Protein AF-A0A9W8GS52-F1 (afdb_monomer_lite)

Sequence (232 aa):
MYTNNHDTSVATLSSVMSRRAVNSFVQGARYDVTQIGQVGLDGHLLTPVQRLPRYRMLLMDLLSNTPVSHPDHESLYLALKDLNRTIYEVNEKKRVFEHQSRLRKIQEKVAGSADLPLLTPHRVFKLMANFRLQIFSELVADKHGKLSVRRIGVGTIYRFFLFSDMIMQCTIIMNKDLRLNRVYKLSTRVTPAEVTCDNDLRIVDSEGVLYLKGDLTDIRKWAHEINNRLEG

Foldseek 3Di:
DLVLCLVVVVVVCVVCCVDPVVVVVQVVVCPVDPPNPPDGPNRVSCCVVVVLVVVLVVLVVVLVVDDPPDPCNVVSVVVNVVSVVVVVVVVVVNVQSVQQVVQVVLLVQEDPCPVPPSPDSQKGWDDKDKWFWAWWWFFDQDPVRDTDTDTDHHGDIWIWIDILQWIWTWDQDPPRGTYTDDIFRLPPDLQQWDQDPVRWIWGDGPGTITTIDDDSVRSVVVSVCSNCSVVD

Structure (mmCIF, N/CA/C/O backbone):
data_AF-A0A9W8GS52-F1
#
_entry.id   AF-A0A9W8GS52-F1
#
loop_
_atom_site.group_PDB
_atom_site.id
_atom_site.type_symbol
_atom_site.label_atom_id
_atom_site.label_alt_id
_atom_site.label_comp_id
_atom_site.label_asym_id
_atom_site.label_entity_id
_atom_site.label_seq_id
_atom_site.pdbx_PDB_ins_code
_atom_site.Cartn_x
_atom_site.Cartn_y
_atom_site.Cartn_z
_atom_site.occupancy
_atom_site.B_iso_or_equiv
_atom_site.auth_seq_id
_atom_site.auth_comp_id
_atom_site.auth_asym_id
_atom_site.auth_atom_id
_atom_site.pdbx_PDB_model_num
ATOM 1 N N . MET A 1 1 ? -7.989 12.399 13.139 1.00 59.44 1 MET A N 1
ATOM 2 C CA . MET A 1 1 ? -8.147 11.323 14.144 1.00 59.44 1 MET A CA 1
ATOM 3 C C . MET A 1 1 ? -6.834 11.139 14.881 1.00 59.44 1 MET A C 1
ATOM 5 O O . MET A 1 1 ? -5.797 11.166 14.232 1.00 59.44 1 MET A O 1
ATOM 9 N N . TYR A 1 2 ? -6.882 10.939 16.198 1.00 73.38 2 TYR A N 1
ATOM 10 C CA . TYR A 1 2 ? -5.701 10.719 17.044 1.00 73.38 2 TYR A CA 1
ATOM 11 C C . TYR A 1 2 ? -4.838 9.530 16.571 1.00 73.38 2 TYR A C 1
ATOM 13 O O . TYR A 1 2 ? -3.616 9.623 16.526 1.00 73.38 2 TYR A O 1
ATOM 21 N N . THR A 1 3 ? -5.481 8.448 16.120 1.00 72.19 3 THR A N 1
ATOM 22 C CA . THR A 1 3 ? -4.838 7.210 15.644 1.00 72.19 3 THR A CA 1
ATOM 23 C C . THR A 1 3 ? -3.918 7.403 14.437 1.00 72.19 3 THR A C 1
ATOM 25 O O . THR A 1 3 ? -2.892 6.739 14.356 1.00 72.19 3 THR A O 1
ATOM 28 N N . ASN A 1 4 ? -4.230 8.336 13.530 1.00 73.94 4 ASN A N 1
ATOM 29 C CA . ASN A 1 4 ? -3.419 8.583 12.328 1.00 73.94 4 ASN A CA 1
ATOM 30 C C . ASN A 1 4 ? -2.072 9.246 12.652 1.00 73.94 4 ASN A C 1
ATOM 32 O O . ASN A 1 4 ? -1.118 9.094 11.899 1.00 73.94 4 ASN A O 1
ATOM 36 N N . ASN A 1 5 ? -2.002 9.993 13.757 1.00 77.44 5 ASN A N 1
ATOM 37 C CA . ASN A 1 5 ? -0.804 10.722 14.172 1.00 77.44 5 ASN A CA 1
ATOM 38 C C . ASN A 1 5 ? -0.064 10.034 15.327 1.00 77.44 5 ASN A C 1
ATOM 40 O O . ASN A 1 5 ? 0.969 10.532 15.772 1.00 77.44 5 ASN A O 1
ATOM 44 N N . HIS A 1 6 ? -0.590 8.916 15.840 1.00 78.56 6 HIS A N 1
ATOM 45 C CA . HIS A 1 6 ? 0.012 8.201 16.961 1.00 78.56 6 HIS A CA 1
ATOM 46 C C . HIS A 1 6 ? 1.419 7.706 16.604 1.00 78.56 6 HIS A C 1
ATOM 48 O O . HIS A 1 6 ? 2.360 8.005 17.331 1.00 78.56 6 HIS A O 1
ATOM 54 N N . ASP A 1 7 ? 1.589 7.081 15.436 1.00 75.75 7 ASP A N 1
ATOM 55 C CA . ASP A 1 7 ? 2.886 6.552 14.991 1.00 75.75 7 ASP A CA 1
ATOM 56 C C . ASP A 1 7 ? 3.934 7.673 14.830 1.00 75.75 7 ASP A C 1
ATOM 58 O O . ASP A 1 7 ? 5.085 7.535 15.249 1.00 75.75 7 ASP A O 1
ATOM 62 N N . THR A 1 8 ? 3.524 8.834 14.305 1.00 80.81 8 THR A N 1
ATOM 63 C CA . THR A 1 8 ? 4.372 10.036 14.229 1.00 80.81 8 THR A CA 1
ATOM 64 C C . THR A 1 8 ? 4.709 10.577 15.616 1.00 80.81 8 THR A C 1
ATOM 66 O O . THR A 1 8 ? 5.862 10.899 15.883 1.00 80.81 8 THR A O 1
ATOM 69 N N . SER A 1 9 ? 3.729 10.630 16.520 1.00 80.12 9 SER A N 1
ATOM 70 C CA . SER A 1 9 ? 3.912 11.125 17.888 1.00 80.12 9 SER A CA 1
ATOM 71 C C . SER A 1 9 ? 4.871 10.240 18.686 1.00 80.12 9 SER A C 1
ATOM 73 O O . SER A 1 9 ? 5.724 10.765 19.397 1.00 80.12 9 SER A O 1
ATOM 75 N N . VAL A 1 10 ? 4.788 8.915 18.526 1.00 81.31 10 VAL A N 1
ATOM 76 C CA . VAL A 1 10 ? 5.717 7.953 19.137 1.00 81.31 10 VAL A CA 1
ATOM 77 C C . VAL A 1 10 ? 7.127 8.138 18.576 1.00 81.31 10 VAL A C 1
ATOM 79 O O . VAL A 1 10 ? 8.072 8.263 19.351 1.00 81.31 10 VAL A O 1
ATOM 82 N N . ALA A 1 11 ? 7.283 8.246 17.253 1.00 81.88 11 ALA A N 1
ATOM 83 C CA . ALA A 1 11 ? 8.591 8.464 16.631 1.00 81.88 11 ALA A CA 1
ATOM 84 C C . ALA A 1 11 ? 9.240 9.791 17.072 1.00 81.88 11 ALA A C 1
ATOM 86 O O . ALA A 1 11 ? 10.430 9.833 17.401 1.00 81.88 11 ALA A O 1
ATOM 87 N N . THR A 1 12 ? 8.460 10.874 17.128 1.00 85.31 12 THR A N 1
ATOM 88 C CA . THR A 1 12 ? 8.921 12.169 17.641 1.00 85.31 12 THR A CA 1
ATOM 89 C C . THR A 1 12 ? 9.272 12.081 19.121 1.00 85.31 12 THR A C 1
ATOM 91 O O . THR A 1 12 ? 10.320 12.587 19.515 1.00 85.31 12 THR A O 1
ATOM 94 N N . LEU A 1 13 ? 8.459 11.405 19.937 1.00 84.00 13 LEU A N 1
ATOM 95 C CA . LEU A 1 13 ? 8.747 11.221 21.357 1.00 84.00 13 LEU A CA 1
ATOM 96 C C . LEU A 1 13 ? 10.066 10.465 21.555 1.00 84.00 13 LEU A C 1
ATOM 98 O O . LEU A 1 13 ? 10.917 10.941 22.299 1.00 84.00 13 LEU A O 1
ATOM 102 N N . SER A 1 14 ? 10.295 9.360 20.841 1.00 82.88 14 SER A N 1
ATOM 103 C CA . SER A 1 14 ? 11.568 8.626 20.897 1.00 82.88 14 SER A CA 1
ATOM 104 C C . SER A 1 14 ? 12.760 9.500 20.497 1.00 82.88 14 SER A C 1
ATOM 106 O O . SER A 1 14 ? 13.794 9.473 21.162 1.00 82.88 14 SER A O 1
ATOM 108 N N . SER A 1 15 ? 12.612 10.319 19.450 1.00 85.81 15 SER A N 1
ATOM 109 C CA . SER A 1 15 ? 13.657 11.255 19.019 1.00 85.81 15 SER A CA 1
ATOM 110 C C . SER A 1 15 ? 13.952 12.315 20.085 1.00 85.81 15 SER A C 1
ATOM 112 O O . SER A 1 15 ? 15.112 12.570 20.409 1.00 85.81 15 SER A O 1
ATOM 114 N N . VAL A 1 16 ? 12.919 12.908 20.680 1.00 86.69 16 VAL A N 1
ATOM 115 C CA . VAL A 1 16 ? 13.055 14.021 21.628 1.00 86.69 16 VAL A CA 1
ATOM 116 C C . VAL A 1 16 ? 13.486 13.546 23.021 1.00 86.69 16 VAL A C 1
ATOM 118 O O . VAL A 1 16 ? 14.225 14.263 23.694 1.00 86.69 16 VAL A O 1
ATOM 121 N N . MET A 1 17 ? 13.128 12.325 23.430 1.00 80.94 17 MET A N 1
ATOM 122 C CA . MET A 1 17 ? 13.574 11.709 24.691 1.00 80.94 17 MET A CA 1
ATOM 123 C C . MET A 1 17 ? 15.095 11.500 24.762 1.00 80.94 17 MET A C 1
ATOM 125 O O . MET A 1 17 ? 15.644 11.386 25.857 1.00 80.94 17 MET A O 1
ATOM 129 N N . SER A 1 18 ? 15.800 11.519 23.623 1.00 83.56 18 SER A N 1
ATOM 130 C CA . SER A 1 18 ? 17.272 11.527 23.588 1.00 83.56 18 SER A CA 1
ATOM 131 C C . SER A 1 18 ? 17.886 12.813 24.169 1.00 83.56 18 SER A C 1
ATOM 133 O O . SER A 1 18 ? 19.046 12.830 24.588 1.00 83.56 18 SER A O 1
ATOM 135 N N . ARG A 1 19 ? 17.113 13.905 24.239 1.00 88.31 19 ARG A N 1
ATOM 136 C CA . ARG A 1 19 ? 17.557 15.191 24.784 1.00 88.31 19 ARG A CA 1
ATOM 137 C C . ARG A 1 19 ? 17.422 15.173 26.304 1.00 88.31 19 ARG A C 1
ATOM 139 O O . ARG A 1 19 ? 16.310 15.138 26.829 1.00 88.31 19 ARG A O 1
ATOM 146 N N . ARG A 1 20 ? 18.551 15.299 27.016 1.00 83.69 20 ARG A N 1
ATOM 147 C CA . ARG A 1 20 ? 18.603 15.291 28.493 1.00 83.69 20 ARG A CA 1
ATOM 148 C C . ARG A 1 20 ? 17.599 16.245 29.149 1.00 83.69 20 ARG A C 1
ATOM 150 O O . ARG A 1 20 ? 16.881 15.817 30.038 1.00 83.69 20 ARG A O 1
ATOM 157 N N . ALA A 1 21 ? 17.489 17.484 28.666 1.00 86.75 21 ALA A N 1
ATOM 158 C CA . ALA A 1 21 ? 16.551 18.468 29.215 1.00 86.75 21 ALA A CA 1
ATOM 159 C C . ALA A 1 21 ? 15.083 18.010 29.142 1.00 86.75 21 ALA A C 1
ATOM 161 O O . ALA A 1 21 ? 14.330 18.197 30.093 1.00 86.75 21 ALA A O 1
ATOM 162 N N . VAL A 1 22 ? 14.683 17.375 28.034 1.00 83.69 22 VAL A N 1
ATOM 163 C CA . VAL A 1 22 ? 13.301 16.911 27.856 1.00 83.69 22 VAL A CA 1
ATOM 164 C C . VAL A 1 22 ? 13.042 15.654 28.674 1.00 83.69 22 VAL A C 1
ATOM 166 O O . VAL A 1 22 ? 11.998 15.550 29.306 1.00 83.69 22 VAL A O 1
ATOM 169 N N . ASN A 1 23 ? 14.004 14.731 28.727 1.00 83.50 23 ASN A N 1
ATOM 170 C CA . ASN A 1 23 ? 13.891 13.545 29.570 1.00 83.50 23 ASN A CA 1
ATOM 171 C C . ASN A 1 23 ? 13.749 13.936 31.053 1.00 83.50 23 ASN A C 1
ATOM 173 O O . ASN A 1 23 ? 12.811 13.501 31.712 1.00 83.50 23 ASN A O 1
ATOM 177 N N . SER A 1 24 ? 14.597 14.841 31.554 1.00 83.25 24 SER A N 1
ATOM 178 C CA . SER A 1 24 ? 14.498 15.355 32.927 1.00 83.25 24 SER A CA 1
ATOM 179 C C . SER A 1 24 ? 13.160 16.045 33.206 1.00 83.25 24 SER A C 1
ATOM 181 O O . SER A 1 24 ? 12.577 15.811 34.260 1.00 83.25 24 SER A O 1
ATOM 183 N N . PHE A 1 25 ? 12.638 16.833 32.261 1.00 84.81 25 PHE A N 1
ATOM 184 C CA . PHE A 1 25 ? 11.318 17.459 32.383 1.00 84.81 25 PHE A CA 1
ATOM 185 C C . PHE A 1 25 ? 10.184 16.427 32.456 1.00 84.81 25 PHE A C 1
ATOM 187 O O . PHE A 1 25 ? 9.337 16.505 33.340 1.00 84.81 25 PHE A O 1
ATOM 194 N N . VAL A 1 26 ? 10.181 15.434 31.561 1.00 80.62 26 VAL A N 1
ATOM 195 C CA . VAL A 1 26 ? 9.151 14.382 31.531 1.00 80.62 26 VAL A CA 1
ATOM 196 C C . VAL A 1 26 ? 9.199 13.532 32.798 1.00 80.62 26 VAL A C 1
ATOM 198 O O . VAL A 1 26 ? 8.148 13.161 33.308 1.00 80.62 26 VAL A O 1
ATOM 201 N N . GLN A 1 27 ? 10.391 13.236 33.321 1.00 77.56 27 GLN A N 1
ATOM 202 C CA . GLN A 1 27 ? 10.528 12.538 34.598 1.00 77.56 27 GLN A CA 1
ATOM 203 C C . GLN A 1 27 ? 10.031 13.403 35.760 1.00 77.56 27 GLN A C 1
ATOM 205 O O . GLN A 1 27 ? 9.257 12.906 36.565 1.00 77.56 27 GLN A O 1
ATOM 210 N N . GLY A 1 28 ? 10.382 14.693 35.815 1.00 75.50 28 GLY A N 1
ATOM 211 C CA . GLY A 1 28 ? 9.862 15.620 36.833 1.00 75.50 28 GLY A CA 1
ATOM 212 C C . GLY A 1 28 ? 8.332 15.703 36.827 1.00 75.50 28 GLY A C 1
ATOM 213 O O . GLY A 1 28 ? 7.694 15.524 37.860 1.00 75.50 28 GLY A O 1
ATOM 214 N N . ALA A 1 29 ? 7.732 15.815 35.640 1.00 73.75 29 ALA A N 1
ATOM 215 C CA . ALA A 1 29 ? 6.281 15.851 35.465 1.00 73.75 29 ALA A CA 1
ATOM 216 C C . ALA A 1 29 ? 5.560 14.552 35.884 1.00 73.75 29 ALA A C 1
ATOM 218 O O . ALA A 1 29 ? 4.364 14.590 36.166 1.00 73.75 29 ALA A O 1
ATOM 219 N N . ARG A 1 30 ? 6.254 13.402 35.942 1.00 68.62 30 ARG A N 1
ATOM 220 C CA . ARG A 1 30 ? 5.687 12.153 36.489 1.00 68.62 30 ARG A CA 1
ATOM 221 C C . ARG A 1 30 ? 5.529 12.201 38.009 1.00 68.62 30 ARG A C 1
ATOM 223 O O . ARG A 1 30 ? 4.650 11.527 38.530 1.00 68.62 30 ARG A O 1
ATOM 230 N N . TYR A 1 31 ? 6.373 12.963 38.707 1.00 64.06 31 TYR A N 1
ATOM 231 C CA . TYR A 1 31 ? 6.372 13.044 40.171 1.00 64.06 31 TYR A CA 1
ATOM 232 C C . TYR A 1 31 ? 5.506 14.192 40.711 1.00 64.06 31 TYR A C 1
ATOM 234 O O . TY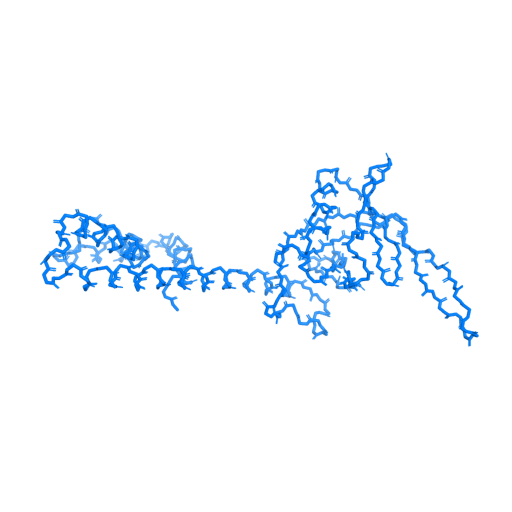R A 1 31 ? 4.993 14.077 41.822 1.00 64.06 31 TYR A O 1
ATOM 242 N N . ASP A 1 32 ? 5.292 15.255 39.927 1.00 65.62 32 ASP A N 1
ATOM 243 C CA . ASP A 1 32 ? 4.548 16.453 40.356 1.00 65.62 32 ASP A CA 1
ATOM 244 C C . ASP A 1 32 ? 3.020 16.267 40.456 1.00 65.62 32 ASP A C 1
ATOM 246 O O . ASP A 1 32 ? 2.334 17.097 41.052 1.00 65.62 32 ASP A O 1
ATOM 250 N N . VAL A 1 33 ? 2.449 15.187 39.910 1.00 57.75 33 VAL A N 1
ATOM 251 C CA . VAL A 1 33 ? 0.994 14.960 39.926 1.00 57.75 33 VAL A CA 1
ATOM 252 C C . VAL A 1 33 ? 0.676 13.642 40.625 1.00 57.75 33 VAL A C 1
ATOM 254 O O . VAL A 1 33 ? 0.895 12.561 40.083 1.00 57.75 33 VAL A O 1
ATOM 257 N N . THR A 1 34 ? 0.077 13.736 41.812 1.00 54.91 34 THR A N 1
ATOM 258 C CA . THR A 1 34 ? -0.304 12.653 42.748 1.00 54.91 34 THR A CA 1
ATOM 259 C C . THR A 1 34 ? -1.304 11.604 42.218 1.00 54.91 34 THR A C 1
ATOM 261 O O . THR A 1 34 ? -1.893 10.858 42.997 1.00 54.91 34 THR A O 1
ATOM 264 N N . GLN A 1 35 ? -1.519 11.508 40.905 1.00 55.62 35 GLN A N 1
ATOM 265 C CA . GLN A 1 35 ? -2.474 10.587 40.269 1.00 55.62 35 GLN A CA 1
ATOM 266 C C . GLN A 1 35 ? -1.989 10.026 38.915 1.00 55.62 35 GLN A C 1
ATOM 268 O O . GLN A 1 35 ? -2.690 9.215 38.307 1.00 55.62 35 GLN A O 1
ATOM 273 N N . ILE A 1 36 ? -0.811 10.421 38.412 1.00 56.69 36 ILE A N 1
ATOM 274 C CA . ILE A 1 36 ? -0.260 9.848 37.175 1.00 56.69 36 ILE A CA 1
ATOM 275 C C . ILE A 1 36 ? 0.471 8.565 37.578 1.00 56.69 36 ILE A C 1
ATOM 277 O O . ILE A 1 36 ? 1.606 8.596 38.039 1.00 56.69 36 ILE A O 1
ATOM 281 N N . GLY A 1 37 ? -0.242 7.437 37.515 1.00 56.09 37 GLY A N 1
ATOM 282 C CA . GLY A 1 37 ? 0.285 6.117 37.872 1.00 56.09 37 GLY A CA 1
ATOM 283 C C . GLY A 1 37 ? 1.565 5.746 37.109 1.00 56.09 37 GLY A C 1
ATOM 284 O O . GLY A 1 37 ? 2.007 6.462 36.221 1.00 56.09 37 GLY A O 1
ATOM 285 N N . GLN A 1 38 ? 2.142 4.582 37.425 1.00 59.69 38 GLN A N 1
ATOM 286 C CA . GLN A 1 38 ? 3.438 4.075 36.925 1.00 59.69 38 GLN A CA 1
ATOM 287 C C . GLN A 1 38 ? 3.602 3.946 35.390 1.00 59.69 38 GLN A C 1
ATOM 289 O O . GLN A 1 38 ? 4.591 3.395 34.907 1.00 59.69 38 GLN A O 1
ATOM 294 N N . VAL A 1 39 ? 2.639 4.422 34.607 1.00 63.75 39 VAL A N 1
ATOM 295 C CA . VAL A 1 39 ? 2.634 4.390 33.151 1.00 63.75 39 VAL A CA 1
ATOM 296 C C . VAL A 1 39 ? 3.402 5.601 32.622 1.00 63.75 39 VAL A C 1
ATOM 298 O O . VAL A 1 39 ? 3.153 6.743 32.995 1.00 63.75 39 VAL A O 1
ATOM 301 N N . GLY A 1 40 ? 4.371 5.360 31.742 1.00 71.62 40 GLY A N 1
ATOM 302 C CA . GLY A 1 40 ? 5.098 6.440 31.090 1.00 71.62 40 GLY A CA 1
ATOM 303 C C . GLY A 1 40 ? 4.234 7.248 30.117 1.00 71.62 40 GLY A C 1
ATOM 304 O O . GLY A 1 40 ? 3.152 6.825 29.711 1.00 71.62 40 GLY A O 1
ATOM 305 N N . LEU A 1 41 ? 4.721 8.426 29.713 1.00 75.31 41 LEU A N 1
ATOM 306 C CA . LEU A 1 41 ? 4.059 9.289 28.723 1.00 75.31 41 LEU A CA 1
ATOM 307 C C . LEU A 1 41 ? 3.711 8.531 27.426 1.00 75.31 41 LEU A C 1
ATOM 309 O O . LEU A 1 41 ? 2.651 8.739 26.849 1.00 75.31 41 LEU A O 1
ATOM 313 N N . ASP A 1 42 ? 4.567 7.605 27.010 1.00 73.44 42 ASP A N 1
ATOM 314 C CA . ASP A 1 42 ? 4.351 6.654 25.921 1.00 73.44 42 ASP A CA 1
ATOM 315 C C . ASP A 1 42 ? 3.109 5.766 26.129 1.00 73.44 42 ASP A C 1
ATOM 317 O O . ASP A 1 42 ? 2.271 5.656 25.232 1.00 73.44 42 ASP A O 1
ATOM 321 N N . GLY A 1 43 ? 2.924 5.202 27.324 1.00 69.81 43 GLY A N 1
ATOM 322 C CA . GLY A 1 43 ? 1.730 4.419 27.655 1.00 69.81 43 GLY A CA 1
ATOM 323 C C . GLY A 1 43 ? 0.455 5.269 27.749 1.00 69.81 43 GLY A C 1
ATOM 324 O O . GLY A 1 43 ? -0.623 4.836 27.326 1.00 69.81 43 GLY A O 1
ATOM 325 N N . HIS A 1 44 ? 0.564 6.523 28.195 1.00 74.62 44 HIS A N 1
ATOM 326 C CA . HIS A 1 44 ? -0.557 7.467 28.148 1.00 74.62 44 HIS A CA 1
ATOM 327 C C . HIS A 1 44 ? -0.972 7.806 26.712 1.00 74.62 44 HIS A C 1
ATOM 329 O O . HIS A 1 44 ? -2.167 7.859 26.417 1.00 74.62 44 HIS A O 1
ATOM 335 N N . LEU A 1 45 ? -0.011 7.953 25.796 1.00 77.75 45 LEU A N 1
ATOM 336 C CA . LEU A 1 45 ? -0.291 8.178 24.375 1.00 77.75 45 LEU A CA 1
ATOM 337 C C . LEU A 1 45 ? -0.887 6.944 23.678 1.00 77.75 45 LEU A C 1
ATOM 339 O O . LEU A 1 45 ? -1.561 7.075 22.658 1.00 77.75 45 LEU A O 1
ATOM 343 N N . LEU A 1 46 ? -0.673 5.743 24.217 1.00 72.38 46 LEU A N 1
ATOM 344 C CA . LEU A 1 46 ? -1.239 4.499 23.688 1.00 72.38 46 LEU A CA 1
ATOM 345 C C . LEU A 1 46 ? -2.694 4.264 24.137 1.00 72.38 46 LEU A C 1
ATOM 347 O O . LEU A 1 46 ? -3.468 3.592 23.449 1.00 72.38 46 LEU A O 1
ATOM 351 N N . THR A 1 47 ? -3.103 4.867 25.256 1.00 75.75 47 THR A N 1
ATOM 352 C CA . THR A 1 47 ? -4.422 4.646 25.871 1.00 75.75 47 THR A CA 1
ATOM 353 C C . THR A 1 47 ? -5.599 4.924 24.914 1.00 75.75 47 THR A C 1
ATOM 355 O O . THR A 1 47 ? -6.502 4.088 24.837 1.00 75.75 47 THR A O 1
ATOM 358 N N . PRO A 1 48 ? -5.626 6.017 24.117 1.00 75.75 48 PRO A N 1
ATOM 359 C CA . PRO A 1 48 ? -6.719 6.265 23.170 1.00 75.75 48 PRO A CA 1
ATOM 360 C C . PRO A 1 48 ? -6.798 5.248 22.023 1.00 75.75 48 PRO A C 1
ATOM 362 O O . PRO A 1 48 ? -7.883 5.018 21.495 1.00 75.75 48 PRO A O 1
ATOM 365 N N . VAL A 1 49 ? -5.676 4.618 21.655 1.00 75.12 49 VAL A N 1
ATOM 366 C CA . VAL A 1 49 ? -5.631 3.560 20.629 1.00 75.12 49 VAL A CA 1
ATOM 367 C C . VAL A 1 49 ? -6.228 2.259 21.177 1.00 75.12 49 VAL A C 1
ATOM 369 O O . VAL A 1 49 ? -6.997 1.586 20.495 1.00 75.12 49 VAL A O 1
ATOM 372 N N . GLN A 1 50 ? -5.937 1.933 22.439 1.00 75.31 50 GLN A N 1
ATOM 373 C CA . GLN A 1 50 ? -6.394 0.706 23.109 1.00 75.31 50 GLN A CA 1
ATOM 374 C C . GLN A 1 50 ? -7.844 0.766 23.614 1.00 75.31 50 GLN A C 1
ATOM 376 O O . GLN A 1 50 ? -8.442 -0.260 23.946 1.00 75.31 50 GLN A O 1
ATOM 381 N N . ARG A 1 51 ? -8.431 1.964 23.678 1.00 83.06 51 ARG A N 1
ATOM 382 C CA . ARG A 1 51 ? -9.736 2.200 24.305 1.00 83.06 51 ARG A CA 1
ATOM 383 C C . ARG A 1 51 ? -10.902 1.551 23.555 1.00 83.06 51 ARG A C 1
ATOM 385 O O . ARG A 1 51 ? -11.774 0.966 24.190 1.00 83.06 51 ARG A O 1
ATOM 392 N N . LEU A 1 52 ? -10.904 1.618 22.222 1.00 84.69 52 LEU A N 1
ATOM 393 C CA . LEU A 1 52 ? -11.981 1.049 21.403 1.00 84.69 52 LEU A CA 1
ATOM 394 C C . LEU A 1 52 ? -12.023 -0.494 21.469 1.00 84.69 52 LEU A C 1
ATOM 396 O O . LEU A 1 52 ? -13.096 -1.027 21.760 1.00 84.69 52 LEU A O 1
ATOM 400 N N . PRO A 1 53 ? -10.898 -1.228 21.303 1.00 85.19 53 PRO A N 1
ATOM 401 C CA . PRO A 1 53 ? -10.877 -2.677 21.526 1.00 85.19 53 PRO A CA 1
ATOM 402 C C . PRO A 1 53 ? -11.341 -3.083 22.928 1.00 85.19 53 PRO A C 1
ATOM 404 O O . PRO A 1 53 ? -12.095 -4.044 23.072 1.00 85.19 53 PRO A O 1
ATOM 407 N N . ARG A 1 54 ? -10.947 -2.325 23.961 1.00 88.12 54 ARG A N 1
ATOM 408 C CA . ARG A 1 54 ? -11.344 -2.601 25.347 1.00 88.12 54 ARG A CA 1
ATOM 409 C C . ARG A 1 54 ? -12.853 -2.480 25.555 1.00 88.12 54 ARG A C 1
ATOM 411 O O . ARG A 1 54 ? -13.442 -3.356 26.177 1.00 88.12 54 ARG A O 1
ATOM 418 N N . TYR A 1 55 ? -13.489 -1.435 25.024 1.00 91.25 55 TYR A N 1
ATOM 419 C CA . TYR A 1 55 ? -14.948 -1.298 25.102 1.00 91.25 55 TYR A CA 1
ATOM 420 C C . TYR A 1 55 ? -15.678 -2.414 24.368 1.00 91.25 55 TYR A C 1
ATOM 422 O O . TYR A 1 55 ? -16.708 -2.878 24.848 1.00 91.25 55 TYR A O 1
ATOM 430 N N . ARG A 1 56 ? -15.119 -2.900 23.257 1.00 90.75 56 ARG A N 1
ATOM 431 C CA . ARG A 1 56 ? -15.698 -4.027 22.527 1.00 90.75 56 ARG A CA 1
ATOM 432 C C . ARG A 1 56 ? -15.681 -5.289 23.379 1.00 90.75 56 ARG A C 1
ATOM 434 O O . ARG A 1 56 ? -16.708 -5.944 23.469 1.00 90.75 56 ARG A O 1
ATOM 441 N N . MET A 1 57 ? -14.554 -5.597 24.021 1.00 91.75 57 MET A N 1
ATOM 442 C CA . MET A 1 57 ? -14.457 -6.747 24.928 1.00 91.75 57 MET A CA 1
ATOM 443 C C . MET A 1 57 ? -15.450 -6.632 26.089 1.00 91.75 57 MET A C 1
ATOM 445 O O . MET A 1 57 ? -16.245 -7.538 26.292 1.00 91.75 57 MET A O 1
ATOM 449 N N . LEU A 1 58 ? -15.484 -5.483 26.773 1.00 93.06 58 LEU A N 1
ATOM 450 C CA . LEU A 1 58 ? -16.391 -5.267 27.907 1.00 93.06 58 LEU A CA 1
ATOM 451 C C . LEU A 1 58 ? -17.872 -5.381 27.516 1.00 93.06 58 LEU A C 1
ATOM 453 O O . LEU A 1 58 ? -18.649 -5.975 28.257 1.00 93.06 58 LEU A O 1
ATOM 457 N N . LEU A 1 59 ? -18.272 -4.837 26.360 1.00 92.88 59 LEU A N 1
ATOM 458 C CA . LEU A 1 59 ? -19.650 -4.950 25.872 1.00 92.88 59 LEU A CA 1
ATOM 459 C C . LEU A 1 59 ? -19.993 -6.372 25.415 1.00 92.88 59 LEU A C 1
ATOM 461 O O . LEU A 1 59 ? -21.117 -6.810 25.637 1.00 92.88 59 LEU A O 1
ATOM 465 N N . MET A 1 60 ? -19.048 -7.100 24.810 1.00 93.25 60 MET A N 1
ATOM 466 C CA . MET A 1 60 ? -19.238 -8.517 24.474 1.00 93.25 60 MET A CA 1
ATOM 467 C C . MET A 1 60 ? -19.446 -9.362 25.731 1.00 93.25 60 MET A C 1
ATOM 469 O O . MET A 1 60 ? -20.378 -10.167 25.772 1.00 93.25 60 MET A O 1
ATOM 473 N N . ASP A 1 61 ? -18.620 -9.154 26.756 1.00 94.62 61 ASP A N 1
ATOM 474 C CA . ASP A 1 61 ? -18.717 -9.880 28.022 1.00 94.62 61 ASP A CA 1
ATOM 475 C C . ASP A 1 61 ? -20.031 -9.551 28.742 1.00 94.62 61 ASP A C 1
ATOM 477 O O . ASP A 1 61 ? -20.731 -10.453 29.205 1.00 94.62 61 ASP A O 1
ATOM 481 N N . LEU A 1 62 ? -20.416 -8.271 28.784 1.00 94.00 62 LEU A N 1
ATOM 482 C CA . LEU A 1 62 ? -21.663 -7.831 29.408 1.00 94.00 62 LEU A CA 1
ATOM 483 C C . LEU A 1 62 ? -22.896 -8.391 28.687 1.00 94.00 62 LEU A C 1
ATOM 485 O O . LEU A 1 62 ? -23.793 -8.925 29.337 1.00 94.00 62 LEU A O 1
ATOM 489 N N . LEU A 1 63 ? -22.926 -8.327 27.352 1.00 93.25 63 LEU A N 1
ATOM 490 C CA . LEU A 1 63 ? -24.015 -8.885 26.547 1.00 93.25 63 LEU A CA 1
ATOM 491 C C . LEU A 1 63 ? -24.124 -10.406 26.723 1.00 93.25 63 LEU A C 1
ATOM 493 O O . LEU A 1 63 ? -25.227 -10.921 26.874 1.00 93.25 63 LEU A O 1
ATOM 497 N N . SER A 1 64 ? -22.992 -11.117 26.774 1.00 93.75 64 SER A N 1
ATOM 498 C CA . SER A 1 64 ? -22.962 -12.577 26.972 1.00 93.75 64 SER A CA 1
ATOM 499 C C . SER A 1 64 ? -23.521 -13.007 28.332 1.00 93.75 64 SER A C 1
ATOM 501 O O . SER A 1 64 ? -24.014 -14.123 28.466 1.00 93.75 64 SER A O 1
ATOM 503 N N . ASN A 1 65 ? -23.472 -12.121 29.331 1.00 94.88 65 ASN A N 1
ATOM 504 C CA . ASN A 1 65 ? -24.020 -12.349 30.669 1.00 94.88 65 ASN A CA 1
ATOM 505 C C . ASN A 1 65 ? -25.399 -11.694 30.885 1.00 94.88 65 ASN A C 1
ATOM 507 O O . ASN A 1 65 ? -25.924 -11.734 31.996 1.00 94.88 65 ASN A O 1
ATOM 511 N N . THR A 1 66 ? -25.999 -11.101 29.848 1.00 93.94 66 THR A N 1
ATOM 512 C CA . THR A 1 66 ? -27.309 -10.440 29.927 1.00 93.94 66 THR A CA 1
ATOM 513 C C . THR A 1 66 ? -28.352 -11.262 29.159 1.00 93.94 66 THR A C 1
ATOM 515 O O . THR A 1 66 ? -28.274 -11.329 27.931 1.00 93.94 66 THR A O 1
ATOM 518 N N . PRO A 1 67 ? -29.352 -11.875 29.823 1.00 93.94 67 PRO A N 1
ATOM 519 C CA . PRO A 1 67 ? -30.405 -12.640 29.151 1.00 93.94 67 PRO A CA 1
ATOM 520 C C . PRO A 1 67 ? -31.204 -11.794 28.154 1.00 93.94 67 PRO A C 1
ATOM 522 O O . PRO A 1 67 ? -31.402 -10.602 28.373 1.00 93.94 67 PRO A O 1
ATOM 525 N N . VAL A 1 68 ? -31.750 -12.422 27.108 1.00 92.88 68 VAL A N 1
ATOM 526 C CA . VAL A 1 68 ? -32.553 -11.745 26.063 1.00 92.88 68 VAL A CA 1
ATOM 527 C C . VAL A 1 68 ? -33.807 -11.061 26.629 1.00 92.88 68 VAL A C 1
ATOM 529 O O . VAL A 1 68 ? -34.291 -10.082 26.077 1.00 92.88 68 VAL A O 1
ATOM 532 N N . SER A 1 69 ? -34.325 -11.547 27.759 1.00 94.25 69 SER A N 1
ATOM 533 C CA . SER A 1 69 ? -35.479 -10.964 28.452 1.00 94.25 69 SER A CA 1
ATOM 534 C C . SER A 1 69 ? -35.159 -9.690 29.244 1.00 94.25 69 SER A C 1
ATOM 536 O O . SER A 1 69 ? -36.077 -9.057 29.763 1.00 94.25 69 SER A O 1
ATOM 538 N N . HIS A 1 70 ? -33.882 -9.337 29.411 1.00 95.69 70 HIS A N 1
ATOM 539 C CA . HIS A 1 70 ? -33.479 -8.154 30.163 1.00 95.69 70 HIS A CA 1
ATOM 540 C C . HIS A 1 70 ? -33.754 -6.878 29.345 1.00 95.69 70 HIS A C 1
ATOM 542 O O . HIS A 1 70 ? -33.420 -6.852 28.158 1.00 95.69 70 HIS A O 1
ATOM 548 N N . PRO A 1 71 ? -34.286 -5.795 29.947 1.00 94.81 71 PRO A N 1
ATOM 549 C CA . PRO A 1 71 ? -34.614 -4.560 29.223 1.00 94.81 71 PRO A CA 1
ATOM 550 C C . PRO A 1 71 ? -33.412 -3.935 28.493 1.00 94.81 71 PRO A C 1
ATOM 552 O O . PRO A 1 71 ? -33.581 -3.340 27.433 1.00 94.81 71 PRO A O 1
ATOM 555 N N . ASP A 1 72 ? -32.196 -4.123 29.015 1.00 93.44 72 ASP A N 1
ATOM 556 C CA . ASP A 1 72 ? -30.973 -3.575 28.410 1.00 93.44 72 ASP A CA 1
ATOM 557 C C . ASP A 1 72 ? -30.351 -4.456 27.313 1.00 93.44 72 ASP A C 1
ATOM 559 O O . ASP A 1 72 ? -29.394 -4.021 26.672 1.00 93.44 72 ASP A O 1
ATOM 563 N N . HIS A 1 73 ? -30.848 -5.677 27.075 1.00 94.38 73 HIS A N 1
ATOM 564 C CA . HIS A 1 73 ? -30.212 -6.608 26.130 1.00 94.38 73 HIS A CA 1
ATOM 565 C C . HIS A 1 73 ? -30.127 -6.025 24.710 1.00 94.38 73 HIS A C 1
ATOM 567 O O . HIS A 1 73 ? -29.055 -6.015 24.104 1.00 94.38 73 HIS A O 1
ATOM 573 N N . GLU A 1 74 ? -31.236 -5.478 24.204 1.00 95.06 74 GLU A N 1
ATOM 574 C CA . GLU A 1 74 ? -31.285 -4.859 22.873 1.00 95.06 74 GLU A CA 1
ATOM 575 C C . GLU A 1 74 ? -30.352 -3.641 22.788 1.00 95.06 74 GLU A C 1
ATOM 577 O O . GLU A 1 74 ? -29.568 -3.506 21.848 1.00 95.06 74 GLU A O 1
ATOM 582 N N . SER A 1 75 ? -30.360 -2.786 23.814 1.00 95.00 75 SER A N 1
ATOM 583 C CA . SER A 1 75 ? -29.481 -1.614 23.897 1.00 95.00 75 SER A CA 1
ATOM 584 C C . SER A 1 75 ? -27.998 -2.002 23.872 1.00 95.00 75 SER A C 1
ATOM 586 O O . SER A 1 75 ? -27.202 -1.368 23.175 1.00 95.00 75 SER A O 1
ATOM 588 N N . LEU A 1 76 ? -27.616 -3.065 24.588 1.00 94.00 76 LEU A N 1
ATOM 589 C CA . LEU A 1 76 ? -26.249 -3.594 24.600 1.00 94.00 76 LEU A CA 1
ATOM 590 C C . LEU A 1 76 ? -25.843 -4.174 23.242 1.00 94.00 76 LEU A C 1
ATOM 592 O O . LEU A 1 76 ? -24.722 -3.934 22.782 1.00 94.00 76 LEU A O 1
ATOM 596 N N . TYR A 1 77 ? -26.748 -4.896 22.581 1.00 94.44 77 TYR A N 1
ATOM 597 C CA . TYR A 1 77 ? -26.516 -5.433 21.242 1.00 94.44 77 TYR A CA 1
ATOM 598 C C . TYR A 1 77 ? -26.287 -4.316 20.213 1.00 94.44 77 TYR A C 1
ATOM 600 O O . TYR A 1 77 ? -25.302 -4.348 19.465 1.00 94.44 77 TYR A O 1
ATOM 608 N N . LEU A 1 78 ? -27.140 -3.288 20.215 1.00 95.44 78 LEU A N 1
ATOM 609 C CA . LEU A 1 78 ? -26.999 -2.124 19.337 1.00 95.44 78 LEU A CA 1
ATOM 610 C C . LEU A 1 78 ? -25.704 -1.351 19.619 1.00 95.44 78 LEU A C 1
ATOM 612 O O . LEU A 1 78 ? -24.966 -1.037 18.683 1.00 95.44 78 LEU A O 1
ATOM 616 N N . ALA A 1 79 ? -25.369 -1.124 20.893 1.00 94.00 79 ALA A N 1
ATOM 617 C CA . ALA A 1 79 ? -24.123 -0.465 21.281 1.00 94.00 79 ALA A CA 1
ATOM 618 C C . ALA A 1 79 ? -22.884 -1.236 20.793 1.00 94.00 79 ALA A C 1
ATOM 620 O O . ALA A 1 79 ? -21.944 -0.639 20.261 1.00 94.00 79 ALA A O 1
ATOM 621 N N . LEU A 1 80 ? -22.883 -2.568 20.918 1.00 93.31 80 LEU A N 1
ATOM 622 C CA . LEU A 1 80 ? -21.798 -3.412 20.415 1.00 93.31 80 LEU A CA 1
ATOM 623 C C . LEU A 1 80 ? -21.696 -3.350 18.883 1.00 93.31 80 LEU A C 1
ATOM 625 O O . LEU A 1 80 ? -20.590 -3.264 18.338 1.00 93.31 80 LEU A O 1
ATOM 629 N N . LYS A 1 81 ? -22.830 -3.365 18.175 1.00 94.44 81 LYS A N 1
ATOM 630 C CA . LYS A 1 81 ? -22.881 -3.224 16.713 1.00 94.44 81 LYS A CA 1
ATOM 631 C C . LYS A 1 81 ? -22.300 -1.883 16.254 1.00 94.44 81 LYS A C 1
ATOM 633 O O . LYS A 1 81 ? -21.446 -1.860 15.364 1.00 94.44 81 LYS A O 1
ATOM 638 N N . ASP A 1 82 ? -22.706 -0.783 16.880 1.00 94.44 82 ASP A N 1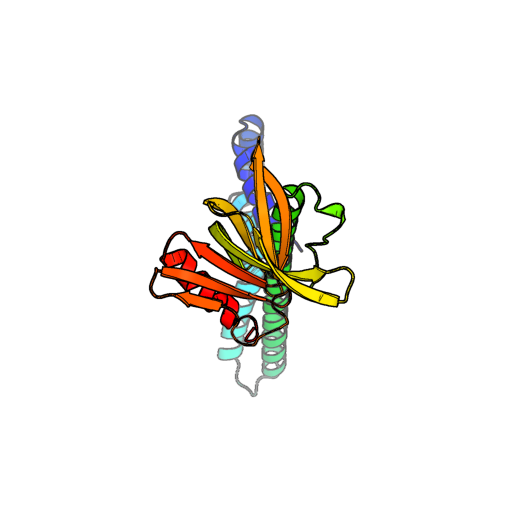
ATOM 639 C CA . ASP A 1 82 ? -22.210 0.559 16.562 1.00 94.44 82 ASP A CA 1
ATOM 640 C C . ASP A 1 82 ? -20.727 0.731 16.883 1.00 94.44 82 ASP A C 1
ATOM 642 O O . ASP A 1 82 ? -19.977 1.339 16.108 1.00 94.44 82 ASP A O 1
ATOM 646 N N . LEU A 1 83 ? -20.272 0.139 17.986 1.00 92.94 83 LEU A N 1
ATOM 647 C CA . LEU A 1 83 ? -18.862 0.137 18.336 1.00 92.94 83 LEU A CA 1
ATOM 648 C C . LEU A 1 83 ? -18.027 -0.643 17.313 1.00 92.94 83 LEU A C 1
ATOM 650 O O . LEU A 1 83 ? -16.978 -0.156 16.893 1.00 92.94 83 LEU A O 1
ATOM 654 N N . ASN A 1 84 ? -18.494 -1.811 16.862 1.00 91.06 84 ASN A N 1
ATOM 655 C CA . ASN A 1 84 ? -17.824 -2.581 15.810 1.00 91.06 84 ASN A CA 1
ATOM 656 C C . ASN A 1 84 ? -17.723 -1.785 14.500 1.00 91.06 84 ASN A C 1
ATOM 658 O O . ASN A 1 84 ? -16.652 -1.748 13.891 1.00 91.06 84 ASN A O 1
ATOM 662 N N . ARG A 1 85 ? -18.799 -1.094 14.101 1.00 92.62 85 ARG A N 1
ATOM 663 C CA . ARG A 1 85 ? -18.785 -0.185 12.943 1.00 92.62 85 ARG A CA 1
ATOM 664 C C . ARG A 1 85 ? -17.750 0.927 13.117 1.00 92.62 85 ARG A C 1
ATOM 666 O O . ARG A 1 85 ? -16.938 1.152 12.227 1.00 92.62 85 ARG A O 1
ATOM 673 N N . THR A 1 86 ? -17.727 1.572 14.280 1.00 90.38 86 THR A N 1
ATOM 674 C CA . THR A 1 86 ? -16.771 2.649 14.578 1.00 90.38 86 THR A CA 1
ATOM 675 C C . THR A 1 86 ? -15.324 2.153 14.523 1.00 90.38 86 THR A C 1
ATOM 677 O O . THR A 1 86 ? -14.466 2.812 13.937 1.00 90.38 86 THR A O 1
ATOM 680 N N . ILE A 1 87 ? -15.041 0.978 15.096 1.00 87.75 87 ILE A N 1
ATOM 681 C CA . ILE A 1 87 ? -13.714 0.343 15.042 1.00 87.75 87 ILE A CA 1
ATOM 682 C C . ILE A 1 87 ? -13.301 0.086 13.592 1.00 87.75 87 ILE A C 1
ATOM 684 O O . ILE A 1 87 ? -12.180 0.425 13.209 1.00 87.75 87 ILE A O 1
ATOM 688 N N . TYR A 1 88 ? -14.208 -0.469 12.786 1.00 89.12 88 TYR A N 1
ATOM 689 C CA . TYR A 1 88 ? -13.970 -0.706 11.366 1.00 89.12 88 TYR A CA 1
ATOM 690 C C . TYR A 1 88 ? -13.649 0.598 10.620 1.00 89.12 88 TYR A C 1
ATOM 692 O O . TYR A 1 88 ? -12.626 0.680 9.945 1.00 89.12 88 TYR A O 1
ATOM 700 N N . GLU A 1 89 ? -14.453 1.648 10.802 1.00 89.06 89 GLU A N 1
ATOM 701 C CA . GLU A 1 89 ? -14.229 2.948 10.159 1.00 89.06 89 GLU A CA 1
ATOM 702 C C . GLU A 1 89 ? -12.899 3.597 10.556 1.00 89.06 89 GLU A C 1
ATOM 704 O O . GLU A 1 89 ? -12.227 4.201 9.718 1.00 89.06 89 GLU A O 1
ATOM 709 N N . VAL A 1 90 ? -12.517 3.510 11.833 1.00 86.12 90 VAL A N 1
ATOM 710 C CA . VAL A 1 90 ? -11.231 4.032 12.320 1.00 86.12 90 VAL A CA 1
ATOM 711 C C . VAL A 1 90 ? -10.076 3.277 11.670 1.00 86.12 90 VAL A C 1
ATOM 713 O O . VAL A 1 90 ? -9.116 3.906 11.220 1.00 86.12 90 VAL A O 1
ATOM 716 N N . ASN A 1 91 ? -10.174 1.949 11.593 1.00 85.44 91 ASN A N 1
ATOM 717 C CA . ASN A 1 91 ? -9.151 1.123 10.964 1.00 85.44 91 ASN A CA 1
ATOM 718 C C . ASN A 1 91 ? -9.035 1.414 9.460 1.00 85.44 91 ASN A C 1
ATOM 720 O O . ASN A 1 91 ? -7.928 1.595 8.954 1.00 85.44 91 ASN A O 1
ATOM 724 N N . GLU A 1 92 ? -10.161 1.558 8.760 1.00 86.94 92 GLU A N 1
ATOM 725 C CA . GLU A 1 92 ? -10.162 1.881 7.332 1.00 86.94 92 GLU A CA 1
ATOM 726 C C . GLU A 1 92 ? -9.600 3.286 7.070 1.00 86.94 92 GLU A C 1
ATOM 728 O O . GLU A 1 92 ? -8.764 3.471 6.188 1.00 86.94 92 GLU A O 1
ATOM 733 N N . LYS A 1 93 ? -9.949 4.281 7.896 1.00 85.75 93 LYS A N 1
ATOM 734 C CA . LYS A 1 93 ? -9.353 5.628 7.815 1.00 85.75 93 LYS A CA 1
ATOM 735 C C . LYS A 1 93 ? -7.842 5.606 8.053 1.00 85.75 93 LYS A C 1
ATOM 737 O O . LYS A 1 93 ? -7.126 6.361 7.390 1.00 85.75 93 LYS A O 1
ATOM 742 N N . LYS A 1 94 ? -7.349 4.752 8.960 1.00 83.00 94 LYS A N 1
ATOM 743 C CA . LYS A 1 94 ? -5.905 4.558 9.166 1.00 83.00 94 LYS A CA 1
ATOM 744 C C . LYS A 1 94 ? -5.257 3.950 7.920 1.00 83.00 94 LYS A C 1
ATOM 746 O O . LYS A 1 94 ? -4.283 4.505 7.417 1.00 83.00 94 LYS A O 1
ATOM 751 N N . ARG A 1 95 ? -5.841 2.878 7.376 1.00 84.88 95 ARG A N 1
ATOM 752 C CA . ARG A 1 95 ? -5.377 2.209 6.151 1.00 84.88 95 ARG A CA 1
ATOM 753 C C . ARG A 1 95 ? -5.293 3.175 4.967 1.00 84.88 95 ARG A C 1
ATOM 755 O O . ARG A 1 95 ? -4.264 3.232 4.296 1.00 84.88 95 ARG A O 1
ATOM 762 N N . VAL A 1 96 ? -6.336 3.975 4.738 1.00 85.00 96 VAL A N 1
ATOM 763 C CA . VAL A 1 96 ? -6.364 4.995 3.675 1.00 85.00 96 VAL A CA 1
ATOM 764 C C . VAL A 1 96 ? -5.275 6.047 3.892 1.00 85.00 96 VAL A C 1
ATOM 766 O O . VAL A 1 96 ? -4.589 6.424 2.943 1.00 85.00 96 VAL A O 1
ATOM 769 N N . PHE A 1 97 ? -5.074 6.503 5.130 1.00 84.19 97 PHE A N 1
ATOM 770 C CA . PHE A 1 97 ? -4.035 7.481 5.453 1.00 84.19 97 PHE A CA 1
ATOM 771 C C . PHE A 1 97 ? -2.618 6.940 5.210 1.00 84.19 97 PHE A C 1
ATOM 773 O O . PHE A 1 97 ? -1.806 7.608 4.566 1.00 84.19 97 PHE A O 1
ATOM 780 N N . GLU A 1 98 ? -2.316 5.728 5.681 1.00 84.69 98 GLU A N 1
ATOM 781 C CA . GLU A 1 98 ? -1.023 5.068 5.456 1.00 84.69 98 GLU A CA 1
ATOM 782 C C . GLU A 1 98 ? -0.754 4.873 3.961 1.00 84.69 98 GLU A C 1
ATOM 784 O O . GLU A 1 98 ? 0.344 5.153 3.466 1.00 84.69 98 GLU A O 1
ATOM 789 N N . HIS A 1 99 ? -1.788 4.469 3.225 1.00 86.06 99 HIS A N 1
ATOM 790 C CA . HIS A 1 99 ? -1.739 4.300 1.783 1.00 86.06 99 HIS A CA 1
ATOM 791 C C . HIS A 1 99 ? -1.445 5.620 1.048 1.00 86.06 99 HIS A C 1
ATOM 793 O O . HIS A 1 99 ? -0.482 5.710 0.280 1.00 86.06 99 HIS A O 1
ATOM 799 N N . GLN A 1 100 ? -2.186 6.689 1.351 1.00 85.69 100 GLN A N 1
ATOM 800 C CA . GLN A 1 100 ? -1.934 8.025 0.792 1.00 85.69 100 GLN A CA 1
ATOM 801 C C . GLN A 1 100 ? -0.545 8.563 1.159 1.00 85.69 100 GLN A C 1
ATOM 803 O O . GLN A 1 100 ? 0.129 9.165 0.322 1.00 85.69 100 GLN A O 1
ATOM 808 N N . SER A 1 101 ? -0.090 8.330 2.393 1.00 85.88 101 SER A N 1
ATOM 809 C CA . SER A 1 101 ? 1.250 8.715 2.849 1.00 85.88 101 SER A CA 1
ATOM 810 C C . SE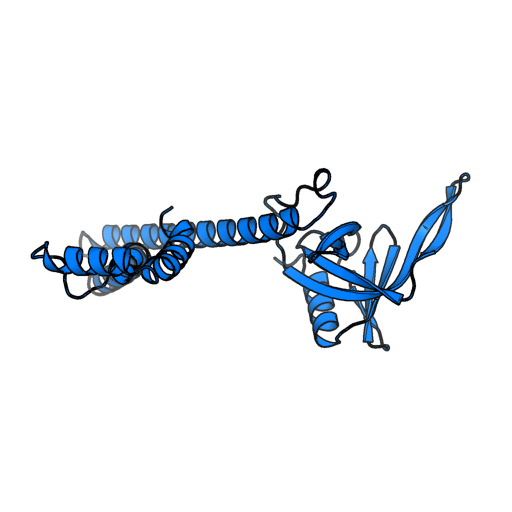R A 1 101 ? 2.339 8.018 2.031 1.00 85.88 101 SER A C 1
ATOM 812 O O . SER A 1 101 ? 3.312 8.649 1.611 1.00 85.88 101 SER A O 1
ATOM 814 N N . ARG A 1 102 ? 2.159 6.728 1.722 1.00 86.69 102 ARG A N 1
ATOM 815 C CA . ARG A 1 102 ? 3.080 5.975 0.862 1.00 86.69 102 ARG A CA 1
ATOM 816 C C . ARG A 1 102 ? 3.118 6.526 -0.562 1.00 86.69 102 ARG A C 1
ATOM 818 O O . ARG A 1 102 ? 4.209 6.708 -1.098 1.00 86.69 102 ARG A O 1
ATOM 825 N N . LEU A 1 103 ? 1.960 6.816 -1.156 1.00 88.81 103 LEU A N 1
ATOM 826 C CA . LEU A 1 103 ? 1.877 7.404 -2.498 1.00 88.81 103 LEU A CA 1
ATOM 827 C C . LEU A 1 103 ? 2.545 8.777 -2.568 1.00 88.81 103 LEU A C 1
ATOM 829 O O . LEU A 1 103 ? 3.312 9.034 -3.493 1.00 88.81 103 LEU A O 1
ATOM 833 N N . ARG A 1 104 ? 2.324 9.624 -1.557 1.00 87.19 104 ARG A N 1
ATOM 834 C CA . ARG A 1 104 ? 2.961 10.942 -1.452 1.00 87.19 104 ARG A CA 1
ATOM 835 C C . ARG A 1 104 ? 4.485 10.833 -1.432 1.00 87.19 104 ARG A C 1
ATOM 837 O O . ARG A 1 104 ? 5.146 11.497 -2.219 1.00 87.19 104 ARG A O 1
ATOM 844 N N . LYS A 1 105 ? 5.034 9.920 -0.622 1.00 87.25 105 LYS A N 1
ATOM 845 C CA . LYS A 1 105 ? 6.485 9.658 -0.563 1.00 87.25 105 LYS A CA 1
ATOM 846 C C . LYS A 1 105 ? 7.067 9.182 -1.895 1.00 87.25 105 LYS A C 1
ATOM 848 O O . LYS A 1 105 ? 8.242 9.417 -2.161 1.00 87.25 105 LYS A O 1
ATOM 853 N N . ILE A 1 106 ? 6.290 8.456 -2.702 1.00 88.12 106 ILE A N 1
ATOM 854 C CA . ILE A 1 106 ? 6.708 8.071 -4.056 1.00 88.12 106 ILE A CA 1
ATOM 855 C C . ILE A 1 106 ? 6.678 9.305 -4.961 1.00 88.12 106 ILE A C 1
ATOM 857 O O . ILE A 1 106 ? 7.668 9.567 -5.635 1.00 88.12 106 ILE A O 1
ATOM 861 N N . GLN A 1 107 ? 5.596 10.088 -4.934 1.00 86.12 107 GLN A N 1
ATOM 862 C CA . GLN A 1 107 ? 5.434 11.285 -5.764 1.00 86.12 107 GLN A CA 1
ATOM 863 C C . GLN A 1 107 ? 6.538 12.325 -5.523 1.00 86.12 107 GLN A C 1
ATOM 865 O O . GLN A 1 107 ? 7.111 12.828 -6.484 1.00 86.12 107 GLN A O 1
ATOM 870 N N . GLU A 1 108 ? 6.890 12.580 -4.261 1.00 85.81 108 GLU A N 1
ATOM 871 C CA . GLU A 1 108 ? 7.965 13.504 -3.863 1.00 85.81 108 GLU A CA 1
ATOM 872 C C . GLU A 1 108 ? 9.335 13.109 -4.429 1.00 85.81 108 GLU A C 1
ATOM 874 O O . GLU A 1 108 ? 10.159 13.973 -4.704 1.00 85.81 108 GLU A O 1
ATOM 879 N N . LYS A 1 109 ? 9.576 11.809 -4.632 1.00 86.44 109 LYS A N 1
ATOM 880 C CA . LYS A 1 109 ? 10.835 11.298 -5.193 1.00 86.44 109 LYS A CA 1
ATOM 881 C C . LYS A 1 109 ? 10.859 11.290 -6.714 1.00 86.44 109 LYS A C 1
ATOM 883 O O . LYS A 1 109 ? 11.918 11.060 -7.289 1.00 86.44 109 LYS A O 1
ATOM 888 N N . VAL A 1 110 ? 9.713 11.448 -7.375 1.00 86.25 110 VAL A N 1
ATOM 889 C CA . VAL A 1 110 ? 9.614 11.358 -8.834 1.00 86.25 110 VAL A CA 1
ATOM 890 C C . VAL A 1 110 ? 9.695 12.758 -9.441 1.00 86.25 110 VAL A C 1
ATOM 892 O O . VAL A 1 110 ? 8.738 13.530 -9.411 1.00 86.25 110 VAL A O 1
ATOM 895 N N . ALA A 1 111 ? 10.839 13.071 -10.043 1.00 79.19 111 ALA A N 1
ATOM 896 C CA . ALA A 1 111 ? 11.039 14.229 -10.899 1.00 79.19 111 ALA A CA 1
ATOM 897 C C . ALA A 1 111 ? 10.169 14.117 -12.165 1.00 79.19 111 ALA A C 1
ATOM 899 O O . ALA A 1 111 ? 10.153 13.081 -12.838 1.00 79.19 111 ALA A O 1
ATOM 900 N N . GLY A 1 112 ? 9.451 15.198 -12.488 1.00 67.81 112 GLY A N 1
ATOM 901 C CA . GLY A 1 112 ? 8.472 15.229 -13.582 1.00 67.81 112 GLY A CA 1
ATOM 902 C C . GLY A 1 112 ? 7.089 14.676 -13.213 1.00 67.81 112 GLY A C 1
ATOM 903 O O . GLY A 1 112 ? 6.268 14.464 -14.095 1.00 67.81 112 GLY A O 1
ATOM 904 N N . SER A 1 113 ? 6.805 14.448 -11.924 1.00 64.00 113 SER A N 1
ATOM 905 C CA . SER A 1 113 ? 5.497 13.959 -11.451 1.00 64.00 113 SER A CA 1
ATOM 906 C C . SER A 1 113 ? 4.368 14.998 -11.473 1.00 64.00 113 SER A C 1
ATOM 908 O O . SER A 1 113 ? 3.231 14.646 -11.164 1.00 64.00 113 SER A O 1
ATOM 910 N N . ALA A 1 114 ? 4.648 16.254 -11.842 1.00 62.09 114 ALA A N 1
ATOM 911 C CA . ALA A 1 114 ? 3.643 17.319 -11.925 1.00 62.09 114 ALA A CA 1
ATOM 912 C C . ALA A 1 114 ? 2.475 16.952 -12.861 1.00 62.09 114 ALA A C 1
ATOM 914 O O . ALA A 1 114 ? 1.331 17.287 -12.566 1.00 62.09 114 ALA A O 1
ATOM 915 N N . ASP A 1 115 ? 2.757 16.181 -13.914 1.00 63.75 115 ASP A N 1
ATOM 916 C CA . ASP A 1 115 ? 1.765 15.768 -14.911 1.00 63.75 115 ASP A CA 1
ATOM 917 C C . ASP A 1 115 ? 1.049 14.452 -14.556 1.00 63.75 115 ASP A C 1
ATOM 919 O O . ASP A 1 115 ? 0.148 14.021 -15.278 1.00 63.75 115 ASP A O 1
ATOM 923 N N . LEU A 1 116 ? 1.424 13.787 -13.452 1.00 68.62 116 LEU A N 1
ATOM 924 C CA . LEU A 1 116 ? 0.856 12.493 -13.074 1.00 68.62 116 LEU A CA 1
ATOM 925 C C . LEU A 1 116 ? 0.434 12.465 -11.596 1.00 68.62 116 LEU A C 1
ATOM 927 O O . LEU A 1 116 ? 1.235 12.111 -10.725 1.00 68.62 116 LEU A O 1
ATOM 931 N N . PRO A 1 117 ? -0.835 12.791 -11.278 1.00 69.56 117 PRO A N 1
ATOM 932 C CA . PRO A 1 117 ? -1.316 12.744 -9.905 1.00 69.56 117 PRO A CA 1
ATOM 933 C C . PRO A 1 117 ? -1.348 11.287 -9.427 1.00 69.56 117 PRO A C 1
ATOM 935 O O . PRO A 1 117 ? -2.215 10.502 -9.814 1.00 69.56 117 PRO A O 1
ATOM 938 N N . LEU A 1 118 ? -0.387 10.899 -8.582 1.00 76.69 118 LEU A N 1
ATOM 939 C CA . LEU A 1 118 ? -0.376 9.575 -7.942 1.00 76.69 118 LEU A CA 1
ATOM 940 C C . LEU A 1 118 ? -1.438 9.451 -6.861 1.00 76.69 118 LEU A C 1
ATOM 942 O O . LEU A 1 118 ? -1.877 8.347 -6.560 1.00 76.69 118 LEU A O 1
ATOM 946 N N . LEU A 1 119 ? -1.869 10.580 -6.311 1.00 76.31 119 LEU A N 1
ATOM 947 C CA . LEU A 1 119 ? -2.929 10.674 -5.323 1.00 76.31 119 LEU A CA 1
ATOM 948 C C . LEU A 1 119 ? -4.299 10.640 -6.012 1.00 76.31 119 LEU A C 1
ATOM 950 O O . LEU A 1 119 ? -4.970 11.661 -6.132 1.00 76.31 119 LEU A O 1
ATOM 954 N N . THR A 1 120 ? -4.718 9.459 -6.462 1.00 78.31 120 THR A N 1
ATOM 955 C CA . THR A 1 120 ? -6.103 9.201 -6.877 1.00 78.31 120 THR A CA 1
ATOM 956 C C . THR A 1 120 ? -6.771 8.224 -5.902 1.00 78.31 120 THR A C 1
ATOM 958 O O . THR A 1 120 ? -6.090 7.347 -5.365 1.00 78.31 120 THR A O 1
ATOM 961 N N . PRO A 1 121 ? -8.091 8.339 -5.645 1.00 72.06 121 PRO A N 1
ATOM 962 C CA . PRO A 1 121 ? -8.770 7.519 -4.634 1.00 72.06 121 PRO A CA 1
ATOM 963 C C . PRO A 1 121 ? -8.649 6.003 -4.850 1.00 72.06 121 PRO A C 1
ATOM 965 O O . PRO A 1 121 ? -8.554 5.256 -3.883 1.00 72.06 121 PRO A O 1
ATOM 968 N N . HIS A 1 122 ? -8.622 5.550 -6.106 1.00 79.50 122 HIS A N 1
ATOM 969 C CA . HIS A 1 122 ? -8.639 4.124 -6.467 1.00 79.50 122 HIS A CA 1
ATOM 970 C C . HIS A 1 122 ? -7.252 3.514 -6.695 1.00 79.50 122 HIS A C 1
ATOM 972 O O . HIS A 1 122 ? -7.122 2.308 -6.913 1.00 79.50 122 HIS A O 1
ATOM 978 N N . ARG A 1 123 ? -6.198 4.331 -6.672 1.00 86.12 123 ARG A N 1
ATOM 979 C CA . ARG A 1 123 ? -4.849 3.869 -6.980 1.00 86.12 123 ARG A CA 1
ATOM 980 C C . ARG A 1 123 ? -4.205 3.294 -5.746 1.00 86.12 123 ARG A C 1
ATOM 982 O O . ARG A 1 123 ? -3.951 4.031 -4.803 1.00 86.12 123 ARG A O 1
ATOM 989 N N . VAL A 1 124 ? -3.876 2.008 -5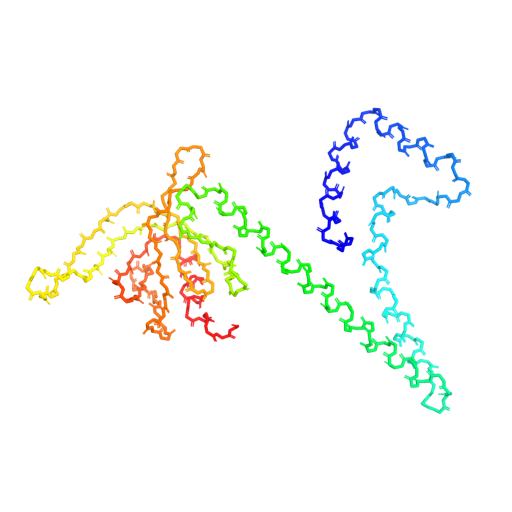.774 1.00 87.25 124 VAL A N 1
ATOM 990 C CA . VAL A 1 124 ? -3.217 1.301 -4.674 1.00 87.25 124 VAL A CA 1
ATOM 991 C C . VAL A 1 124 ? -1.821 0.877 -5.091 1.00 87.25 124 VAL A C 1
ATOM 993 O O . VAL A 1 124 ? -1.671 0.214 -6.106 1.00 87.25 124 VAL A O 1
ATOM 996 N N . PHE A 1 125 ? -0.791 1.235 -4.322 1.00 90.69 125 PHE A N 1
ATOM 997 C CA . PHE A 1 125 ? 0.564 0.751 -4.576 1.00 90.69 125 PHE A CA 1
ATOM 998 C C . PHE A 1 125 ? 0.660 -0.716 -4.144 1.00 90.69 125 PHE A C 1
ATOM 1000 O O . PHE A 1 125 ? 0.349 -1.034 -2.995 1.00 90.69 125 PHE A O 1
ATOM 1007 N N . LYS A 1 126 ? 1.120 -1.592 -5.041 1.00 91.56 126 LYS A N 1
ATOM 1008 C CA . LYS A 1 126 ? 1.254 -3.030 -4.790 1.00 91.56 126 LYS A CA 1
ATOM 1009 C C . LYS A 1 126 ? 2.711 -3.438 -4.601 1.00 91.56 126 LYS A C 1
ATOM 1011 O O . LYS A 1 126 ? 3.092 -3.864 -3.513 1.00 91.56 126 LYS A O 1
ATOM 1016 N N . LEU A 1 127 ? 3.541 -3.271 -5.633 1.00 94.12 127 LEU A N 1
ATOM 1017 C CA . LEU A 1 127 ? 4.909 -3.801 -5.669 1.00 94.12 127 LEU A CA 1
ATOM 1018 C C . LEU A 1 127 ? 5.908 -2.791 -6.243 1.00 94.12 127 LEU A C 1
ATOM 1020 O O . LEU A 1 127 ? 5.563 -1.924 -7.042 1.00 94.12 127 LEU A O 1
ATOM 1024 N N . MET A 1 128 ? 7.174 -2.918 -5.843 1.00 93.88 128 MET A N 1
ATOM 1025 C CA . MET A 1 128 ? 8.304 -2.174 -6.408 1.00 93.88 128 MET A CA 1
ATOM 1026 C C . MET A 1 128 ? 9.449 -3.150 -6.643 1.00 93.88 128 MET A C 1
ATOM 1028 O O . MET A 1 128 ? 9.806 -3.888 -5.729 1.00 93.88 128 MET A O 1
ATOM 1032 N N . ALA A 1 129 ? 10.038 -3.118 -7.833 1.00 94.06 129 ALA A N 1
ATOM 1033 C CA . ALA A 1 129 ? 11.190 -3.943 -8.176 1.00 94.06 129 ALA A CA 1
ATOM 1034 C C . ALA A 1 129 ? 12.085 -3.231 -9.197 1.00 94.06 129 ALA A C 1
ATOM 1036 O O . ALA A 1 129 ? 11.668 -2.280 -9.867 1.00 94.06 129 ALA A O 1
ATOM 1037 N N . ASN A 1 130 ? 13.334 -3.683 -9.300 1.00 92.94 130 ASN A N 1
ATOM 1038 C CA . ASN A 1 130 ? 14.240 -3.241 -10.353 1.00 92.94 130 ASN A CA 1
ATOM 1039 C C . ASN A 1 130 ? 14.297 -4.335 -11.412 1.00 92.94 130 ASN A C 1
ATOM 1041 O O . ASN A 1 130 ? 14.724 -5.448 -11.114 1.00 92.94 130 ASN A O 1
ATOM 1045 N N . PHE A 1 131 ? 13.912 -4.008 -12.640 1.00 92.75 131 PHE A N 1
ATOM 1046 C CA . PHE A 1 131 ? 13.983 -4.945 -13.751 1.00 92.75 131 PHE A CA 1
ATOM 1047 C C . PHE A 1 131 ? 14.852 -4.390 -14.865 1.00 92.75 131 PHE A C 1
ATOM 1049 O O . PHE A 1 131 ? 14.830 -3.196 -15.175 1.00 92.75 131 PHE A O 1
ATOM 1056 N N . ARG A 1 132 ? 15.610 -5.285 -15.487 1.00 90.44 132 ARG A N 1
ATOM 1057 C CA . ARG A 1 132 ? 16.290 -5.024 -16.746 1.00 90.44 132 ARG A CA 1
ATOM 1058 C C . ARG A 1 132 ? 15.277 -5.162 -17.872 1.00 90.44 132 ARG A C 1
ATOM 1060 O O . ARG A 1 132 ? 1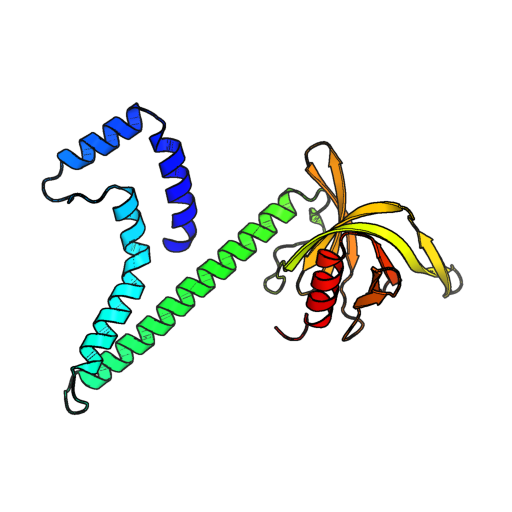4.704 -6.234 -18.052 1.00 90.44 132 ARG A O 1
ATOM 1067 N N . LEU A 1 133 ? 15.082 -4.094 -18.634 1.00 86.12 133 LEU A N 1
ATOM 1068 C CA . LEU A 1 133 ? 14.271 -4.148 -19.844 1.00 86.12 133 LEU A CA 1
ATOM 1069 C C . LEU A 1 133 ? 15.080 -4.860 -20.935 1.00 86.12 133 LEU A C 1
ATOM 1071 O O . LEU A 1 133 ? 16.165 -4.407 -21.301 1.00 86.12 133 LEU A O 1
ATOM 1075 N N . GLN A 1 134 ? 14.597 -6.014 -21.390 1.00 76.81 134 GLN A N 1
ATOM 1076 C CA . GLN A 1 134 ? 15.239 -6.805 -22.445 1.00 76.81 134 GLN A CA 1
ATOM 1077 C C . GLN A 1 134 ? 14.727 -6.380 -23.813 1.00 76.81 134 GLN A C 1
ATOM 1079 O O . GLN A 1 134 ? 15.502 -6.059 -24.705 1.00 76.81 134 GLN A O 1
ATOM 1084 N N . ILE A 1 135 ? 13.409 -6.365 -23.977 1.00 69.31 135 ILE A N 1
ATOM 1085 C CA . ILE A 1 135 ? 12.764 -6.019 -25.236 1.00 69.31 135 ILE A CA 1
ATOM 1086 C C . ILE A 1 135 ? 11.537 -5.189 -24.902 1.00 69.31 135 ILE A C 1
ATOM 1088 O O . ILE A 1 135 ? 10.676 -5.615 -24.132 1.00 69.31 135 ILE A O 1
ATOM 1092 N N . PHE A 1 136 ? 11.445 -4.025 -25.528 1.00 66.69 136 PHE A N 1
ATOM 1093 C CA . PHE A 1 136 ? 10.202 -3.286 -25.636 1.00 66.69 136 PHE A CA 1
ATOM 1094 C C . PHE A 1 136 ? 9.830 -3.181 -27.107 1.00 66.69 136 PHE A C 1
ATOM 1096 O O . PHE A 1 136 ? 10.619 -2.660 -27.894 1.00 66.69 136 PHE A O 1
ATOM 1103 N N . SER A 1 137 ? 8.674 -3.731 -27.472 1.00 67.25 137 SER A N 1
ATOM 1104 C CA . SER A 1 137 ? 8.112 -3.650 -28.822 1.00 67.25 137 SER A CA 1
ATOM 1105 C C . SER A 1 137 ? 6.938 -2.682 -28.804 1.00 67.25 137 SER A C 1
ATOM 1107 O O . SER A 1 137 ? 5.876 -3.043 -28.305 1.00 67.25 137 SER A O 1
ATOM 1109 N N . GLU A 1 138 ? 7.150 -1.474 -29.323 1.00 70.06 138 GLU A N 1
ATOM 1110 C CA . GLU A 1 138 ? 6.130 -0.422 -29.426 1.00 70.06 138 GLU A CA 1
ATOM 1111 C C . GLU A 1 138 ? 5.464 -0.450 -30.799 1.00 70.06 138 GLU A C 1
ATOM 1113 O O . GLU A 1 138 ? 6.160 -0.588 -31.811 1.00 70.06 138 GLU A O 1
ATOM 1118 N N . LEU A 1 139 ? 4.142 -0.281 -30.843 1.00 63.34 139 LEU A N 1
ATOM 1119 C CA . LEU A 1 139 ? 3.422 -0.048 -32.094 1.00 63.34 139 LEU A CA 1
ATOM 1120 C C . LEU A 1 139 ? 3.575 1.422 -32.497 1.00 63.34 139 LEU A C 1
ATOM 1122 O O . LEU A 1 139 ? 2.987 2.311 -31.888 1.00 63.34 139 LEU A O 1
ATOM 1126 N N . VAL A 1 140 ? 4.357 1.679 -33.542 1.00 66.81 140 VAL A N 1
ATOM 1127 C CA . VAL A 1 140 ? 4.564 3.018 -34.103 1.00 66.81 140 VAL A CA 1
ATOM 1128 C C . VAL A 1 140 ? 3.847 3.108 -35.443 1.00 66.81 140 VAL A C 1
ATOM 1130 O O . VAL A 1 140 ? 4.182 2.378 -36.377 1.00 66.81 140 VAL A O 1
ATOM 1133 N N . ALA A 1 141 ? 2.871 4.007 -35.551 1.00 66.06 141 ALA A N 1
ATOM 1134 C CA . ALA A 1 141 ? 2.260 4.344 -36.830 1.00 66.06 141 ALA A CA 1
ATOM 1135 C C . ALA A 1 141 ? 3.197 5.269 -37.619 1.00 66.06 141 ALA A C 1
ATOM 1137 O O . ALA A 1 141 ? 3.594 6.327 -37.131 1.00 66.06 141 ALA A O 1
ATOM 1138 N N . ASP A 1 142 ? 3.558 4.870 -38.835 1.00 69.50 142 ASP A N 1
ATOM 1139 C CA . ASP A 1 142 ? 4.227 5.764 -39.776 1.00 69.50 142 ASP A CA 1
ATOM 1140 C C . ASP A 1 142 ? 3.253 6.861 -40.250 1.00 69.50 142 ASP A C 1
ATOM 1142 O O . ASP A 1 142 ? 2.036 6.750 -40.090 1.00 69.50 142 ASP A O 1
ATOM 1146 N N . LYS A 1 143 ? 3.772 7.899 -40.906 1.00 72.38 143 LYS A N 1
ATOM 1147 C CA . LYS A 1 143 ? 3.016 9.036 -41.485 1.00 72.38 143 LYS A CA 1
ATOM 1148 C C . LYS A 1 143 ? 1.900 8.615 -42.459 1.00 72.38 143 LYS A C 1
ATOM 1150 O O . LYS A 1 143 ? 1.025 9.414 -42.770 1.00 72.38 143 LYS A O 1
ATOM 1155 N N . HIS A 1 144 ? 1.906 7.358 -42.903 1.00 72.44 144 HIS A N 1
ATOM 1156 C CA . HIS A 1 144 ? 0.886 6.738 -43.754 1.00 72.44 144 HIS A CA 1
ATOM 1157 C C . HIS A 1 144 ? -0.053 5.769 -43.005 1.00 72.44 144 HIS A C 1
ATOM 1159 O O . HIS A 1 144 ? -0.737 4.969 -43.636 1.00 72.44 144 HIS A O 1
ATOM 1165 N N . GLY A 1 145 ? -0.064 5.779 -41.666 1.00 66.75 145 GLY A N 1
ATOM 1166 C CA . GLY A 1 145 ? -0.906 4.903 -40.838 1.00 66.75 145 GLY A CA 1
ATOM 1167 C C . GLY A 1 145 ? -0.439 3.444 -40.768 1.00 66.75 145 GLY A C 1
ATOM 1168 O O . GLY A 1 145 ? -1.115 2.604 -40.176 1.00 66.75 145 GLY A O 1
ATOM 1169 N N . LYS A 1 146 ? 0.721 3.114 -41.350 1.00 66.44 146 LYS A N 1
ATOM 1170 C CA . LYS A 1 146 ? 1.281 1.759 -41.314 1.00 66.44 146 LYS A CA 1
ATOM 1171 C C . LYS A 1 146 ? 1.918 1.496 -39.952 1.00 66.44 146 LYS A C 1
ATOM 1173 O O . LYS A 1 146 ? 2.863 2.179 -39.567 1.00 66.44 146 LYS A O 1
ATOM 1178 N N . LEU A 1 147 ? 1.410 0.495 -39.238 1.00 61.66 147 LEU A N 1
ATOM 1179 C CA . LEU A 1 147 ? 1.958 0.068 -37.953 1.00 61.66 147 LEU A CA 1
ATOM 1180 C C . LEU A 1 147 ? 3.305 -0.636 -38.164 1.00 61.66 147 LEU A C 1
ATOM 1182 O O . LEU A 1 147 ? 3.420 -1.576 -38.951 1.00 61.66 147 LEU A O 1
ATOM 1186 N N . SER A 1 148 ? 4.323 -0.182 -37.447 1.00 60.22 148 SER A N 1
ATOM 1187 C CA . SER A 1 148 ? 5.663 -0.761 -37.405 1.00 60.22 148 SER A CA 1
ATOM 1188 C C . SER A 1 148 ? 6.060 -1.025 -35.957 1.00 60.22 148 SER A C 1
ATOM 1190 O O . SER A 1 148 ? 5.653 -0.300 -35.052 1.00 60.22 148 SER A O 1
ATOM 1192 N N . VAL A 1 149 ? 6.829 -2.087 -35.719 1.00 61.97 149 VAL A N 1
ATOM 1193 C CA . VAL A 1 149 ? 7.285 -2.438 -34.371 1.00 61.97 149 VAL A CA 1
ATOM 1194 C C . VAL A 1 149 ? 8.667 -1.846 -34.138 1.00 61.97 149 VAL A C 1
ATOM 1196 O O . VAL A 1 149 ? 9.630 -2.247 -34.796 1.00 61.97 149 VAL A O 1
ATOM 1199 N N . ARG A 1 150 ? 8.795 -0.926 -33.177 1.00 62.84 150 ARG A N 1
ATOM 1200 C CA . ARG A 1 150 ? 10.096 -0.374 -32.774 1.00 62.84 150 ARG A CA 1
ATOM 1201 C C . ARG A 1 150 ? 10.624 -1.111 -31.545 1.00 62.84 150 ARG A C 1
ATOM 1203 O O . ARG A 1 150 ? 9.948 -1.158 -30.522 1.00 62.84 150 ARG A O 1
ATOM 1210 N N . ARG A 1 151 ? 11.847 -1.653 -31.636 1.00 59.91 151 ARG A N 1
ATOM 1211 C CA . ARG A 1 151 ? 12.569 -2.257 -30.503 1.00 59.91 151 ARG A CA 1
ATOM 1212 C C . ARG A 1 151 ? 13.413 -1.195 -29.796 1.00 59.91 151 ARG A C 1
ATOM 1214 O O . ARG A 1 151 ? 14.305 -0.625 -30.421 1.00 59.91 151 ARG A O 1
ATOM 1221 N N . ILE A 1 152 ? 13.132 -0.907 -28.525 1.00 62.31 152 ILE A N 1
ATOM 1222 C CA . ILE A 1 152 ? 13.830 0.140 -27.754 1.00 62.31 152 ILE A CA 1
ATOM 1223 C C . ILE A 1 152 ? 14.453 -0.448 -26.481 1.00 62.31 152 ILE A C 1
ATOM 1225 O O . ILE A 1 152 ? 13.796 -1.191 -25.760 1.00 62.31 152 ILE A O 1
ATOM 1229 N N . GLY A 1 153 ? 15.702 -0.054 -26.200 1.00 56.03 153 GLY A N 1
ATOM 1230 C CA . GLY A 1 153 ? 16.321 -0.107 -24.870 1.00 56.03 153 GLY A CA 1
ATOM 1231 C C . GLY A 1 153 ? 16.565 -1.505 -24.307 1.00 56.03 153 GLY A C 1
ATOM 1232 O O . GLY A 1 153 ? 15.926 -1.896 -23.337 1.00 56.03 153 GLY A O 1
ATOM 1233 N N . VAL A 1 154 ? 17.527 -2.224 -24.888 1.00 66.25 154 VAL A N 1
ATOM 1234 C CA . VAL A 1 154 ? 18.003 -3.525 -24.398 1.00 66.25 154 VAL A CA 1
ATOM 1235 C C . VAL A 1 154 ? 19.068 -3.294 -23.321 1.00 66.25 154 VAL A C 1
ATOM 1237 O O . VAL A 1 154 ? 20.103 -2.688 -23.589 1.00 66.25 154 VAL A O 1
ATOM 1240 N N . GLY A 1 155 ? 18.838 -3.773 -22.099 1.00 71.12 155 GLY A N 1
ATOM 1241 C CA . GLY A 1 155 ? 19.878 -3.908 -21.071 1.00 71.12 155 GLY A CA 1
ATOM 1242 C C . GLY A 1 155 ? 19.898 -2.856 -19.958 1.00 71.12 155 GLY A C 1
ATOM 1243 O O . GLY A 1 155 ? 20.616 -3.043 -18.974 1.00 71.12 155 GLY A O 1
ATOM 1244 N N . THR A 1 156 ? 19.096 -1.792 -20.041 1.00 83.56 156 THR A N 1
ATOM 1245 C CA . THR A 1 156 ? 18.995 -0.794 -18.963 1.00 83.56 156 THR A CA 1
ATOM 1246 C C . THR A 1 156 ? 18.121 -1.309 -17.819 1.00 83.56 156 THR A C 1
ATOM 1248 O O . THR A 1 156 ? 17.067 -1.911 -18.037 1.00 83.56 156 THR A O 1
ATOM 1251 N N . ILE A 1 157 ? 18.560 -1.067 -16.582 1.00 88.56 157 ILE A N 1
ATOM 1252 C CA . ILE A 1 157 ? 17.785 -1.372 -15.378 1.00 88.56 157 ILE A CA 1
ATOM 1253 C C . ILE A 1 157 ? 16.900 -0.172 -15.053 1.00 88.56 157 ILE A C 1
ATOM 1255 O O . ILE A 1 157 ? 17.391 0.943 -14.872 1.00 88.56 157 ILE A O 1
ATOM 1259 N N . TYR A 1 158 ? 15.603 -0.420 -14.941 1.00 91.06 158 TYR A N 1
ATOM 1260 C CA . TYR A 1 158 ? 14.617 0.559 -14.507 1.00 91.06 158 TYR A CA 1
ATOM 1261 C C . TYR A 1 158 ? 14.014 0.135 -13.176 1.00 91.06 158 TYR A C 1
ATOM 1263 O O . TYR A 1 158 ? 13.959 -1.053 -12.843 1.00 91.06 158 TYR A O 1
ATOM 1271 N N . ARG A 1 159 ? 13.524 1.118 -12.424 1.00 92.88 159 ARG A N 1
ATOM 1272 C CA . ARG A 1 159 ? 12.672 0.874 -11.268 1.00 92.88 159 ARG A CA 1
ATOM 1273 C C . ARG A 1 159 ? 11.221 0.913 -11.708 1.00 92.88 159 ARG A C 1
ATOM 1275 O O . ARG A 1 159 ? 10.768 1.924 -12.240 1.00 92.88 159 ARG A O 1
ATOM 1282 N N . PHE A 1 160 ? 10.507 -0.172 -11.455 1.00 93.31 160 PHE A N 1
ATOM 1283 C CA . PHE A 1 160 ? 9.088 -0.277 -11.740 1.00 93.31 160 PHE A CA 1
ATOM 1284 C C . PHE A 1 160 ? 8.279 -0.196 -10.446 1.00 93.31 160 PHE A C 1
ATOM 1286 O O . PHE A 1 160 ? 8.670 -0.760 -9.420 1.00 93.31 160 PHE A O 1
ATOM 1293 N N . PHE A 1 161 ? 7.142 0.491 -10.514 1.00 93.19 161 PHE A N 1
ATOM 1294 C CA . PHE A 1 161 ? 6.132 0.548 -9.462 1.00 93.19 161 PHE A CA 1
ATOM 1295 C C . PHE A 1 161 ? 4.823 0.002 -10.027 1.00 93.19 161 PHE A C 1
ATOM 1297 O O . PHE A 1 161 ? 4.302 0.538 -11.006 1.00 93.19 161 PHE A O 1
ATOM 1304 N N . LEU A 1 162 ? 4.310 -1.064 -9.423 1.00 93.50 162 LEU A N 1
ATOM 1305 C CA . LEU A 1 162 ? 3.011 -1.634 -9.746 1.00 93.50 162 LEU A CA 1
ATOM 1306 C C . LEU A 1 162 ? 1.952 -0.978 -8.867 1.00 93.50 162 LEU A C 1
ATOM 1308 O O . LEU A 1 162 ? 2.043 -1.020 -7.636 1.00 93.50 162 LEU A O 1
ATOM 1312 N N . PHE A 1 163 ? 0.944 -0.411 -9.511 1.00 91.12 163 PHE A N 1
ATOM 1313 C CA . PHE A 1 163 ? -0.281 0.065 -8.892 1.00 91.12 163 PHE A CA 1
ATOM 1314 C C . PHE A 1 163 ? -1.460 -0.823 -9.310 1.00 91.12 163 PHE A C 1
ATOM 1316 O O . PHE A 1 163 ? -1.342 -1.609 -10.248 1.00 91.12 163 PHE A O 1
ATOM 1323 N N . SER A 1 164 ? -2.598 -0.690 -8.627 1.00 88.00 164 SER A N 1
ATOM 1324 C CA . SER A 1 164 ? -3.840 -1.401 -8.970 1.00 88.00 164 SER A CA 1
ATOM 1325 C C . SER A 1 164 ? -4.294 -1.148 -10.410 1.00 88.00 164 SER A C 1
ATOM 1327 O O . SER A 1 164 ? -4.838 -2.043 -11.045 1.00 88.00 164 SER A O 1
ATOM 1329 N N . ASP A 1 165 ? -4.045 0.053 -10.931 1.00 86.00 165 ASP A N 1
ATOM 1330 C CA . ASP A 1 165 ? -4.550 0.527 -12.219 1.00 86.00 165 ASP A CA 1
ATOM 1331 C C . ASP A 1 165 ? -3.462 0.763 -13.274 1.00 86.00 165 ASP A C 1
ATOM 1333 O O . ASP A 1 165 ? -3.781 1.085 -14.413 1.00 86.00 165 ASP A O 1
ATOM 1337 N N . MET A 1 166 ? -2.178 0.672 -12.918 1.00 88.38 166 MET A N 1
ATOM 1338 C CA . MET A 1 166 ? -1.090 0.979 -13.847 1.00 88.38 166 MET A CA 1
ATOM 1339 C C . MET A 1 166 ? 0.271 0.459 -13.379 1.00 88.38 166 MET A C 1
ATOM 1341 O O . MET A 1 166 ? 0.497 0.208 -12.197 1.00 88.38 166 MET A O 1
ATOM 1345 N N . ILE A 1 167 ? 1.230 0.398 -14.298 1.00 91.06 167 ILE A N 1
ATOM 1346 C CA . ILE A 1 167 ? 2.655 0.230 -14.008 1.00 91.06 167 ILE A CA 1
ATOM 1347 C C . ILE A 1 167 ? 3.376 1.518 -14.365 1.00 91.06 167 ILE A C 1
ATOM 1349 O O . ILE A 1 167 ? 3.256 2.020 -15.477 1.00 91.06 167 ILE A O 1
ATOM 1353 N N . MET A 1 168 ? 4.187 2.020 -13.446 1.00 90.75 168 MET A N 1
ATOM 1354 C CA . MET A 1 168 ? 5.068 3.155 -13.684 1.00 90.75 168 MET A CA 1
ATOM 1355 C C . MET A 1 168 ? 6.508 2.680 -13.839 1.00 90.75 168 MET A C 1
ATOM 1357 O O . MET A 1 168 ? 7.010 1.932 -13.000 1.00 90.75 168 MET A O 1
ATOM 1361 N N . GLN A 1 169 ? 7.182 3.156 -14.880 1.00 90.12 169 GLN A N 1
ATOM 1362 C CA . GLN A 1 169 ? 8.599 2.923 -15.130 1.00 90.12 169 GLN A CA 1
ATOM 1363 C C . GLN A 1 169 ? 9.396 4.198 -14.864 1.00 90.12 169 GLN A C 1
ATOM 1365 O O . GLN A 1 169 ? 9.111 5.242 -15.456 1.00 90.12 169 GLN A O 1
ATOM 1370 N N . CYS A 1 170 ? 10.443 4.085 -14.050 1.00 90.38 170 CYS A N 1
ATOM 1371 C CA . CYS A 1 170 ? 11.329 5.191 -13.709 1.00 90.38 170 CYS A CA 1
ATOM 1372 C C . CYS A 1 170 ? 12.809 4.834 -13.887 1.00 90.38 170 CYS A C 1
ATOM 1374 O O . CYS A 1 170 ? 13.224 3.703 -13.609 1.00 90.38 170 CYS A O 1
ATOM 1376 N N . THR A 1 171 ? 13.638 5.805 -14.271 1.00 89.38 171 THR A N 1
ATOM 1377 C CA . THR A 1 171 ? 15.097 5.716 -14.103 1.00 89.38 171 THR A CA 1
ATOM 1378 C C . THR A 1 171 ? 15.512 6.286 -12.756 1.00 89.38 171 THR A C 1
ATOM 1380 O O . THR A 1 171 ? 14.950 7.265 -12.275 1.00 89.38 171 THR A O 1
ATOM 1383 N N . ILE A 1 172 ? 16.512 5.668 -12.132 1.00 86.50 172 ILE A N 1
ATOM 1384 C CA . ILE A 1 172 ? 17.101 6.182 -10.894 1.00 86.50 172 ILE A CA 1
ATOM 1385 C C . ILE A 1 172 ? 18.118 7.257 -11.285 1.00 86.50 172 ILE A C 1
ATOM 1387 O O . ILE A 1 172 ? 19.046 6.975 -12.043 1.00 86.50 172 ILE A O 1
ATOM 1391 N N . ILE A 1 173 ? 17.925 8.479 -10.796 1.00 85.69 173 ILE A N 1
ATOM 1392 C CA . ILE A 1 173 ? 18.850 9.603 -10.971 1.00 85.69 173 ILE A CA 1
ATOM 1393 C C . ILE A 1 173 ? 19.810 9.643 -9.765 1.00 85.69 173 ILE A C 1
ATOM 1395 O O . ILE A 1 173 ? 19.590 8.992 -8.737 1.00 85.69 173 ILE A O 1
ATOM 1399 N N . MET A 1 174 ? 20.901 10.403 -9.884 1.00 75.44 174 MET A N 1
ATOM 1400 C CA . MET A 1 174 ? 21.759 10.762 -8.749 1.00 75.44 174 MET A CA 1
ATOM 1401 C C . MET A 1 174 ? 20.914 11.323 -7.586 1.00 75.44 174 MET A C 1
ATOM 1403 O O . MET A 1 174 ? 19.877 11.935 -7.813 1.00 75.44 174 MET A O 1
ATOM 1407 N N . ASN A 1 175 ? 21.345 11.081 -6.342 1.00 72.50 175 ASN A N 1
ATOM 1408 C CA . ASN A 1 175 ? 20.635 11.417 -5.091 1.00 72.50 175 ASN A CA 1
ATOM 1409 C C . ASN A 1 175 ? 19.371 10.599 -4.753 1.00 72.50 175 ASN A C 1
ATOM 1411 O O . ASN A 1 175 ? 18.632 10.973 -3.850 1.00 72.50 175 ASN A O 1
ATOM 1415 N N . LYS A 1 176 ? 19.172 9.421 -5.366 1.00 65.81 176 LYS A N 1
ATOM 1416 C CA . LYS A 1 176 ? 18.021 8.518 -5.110 1.00 65.81 176 LYS A CA 1
ATOM 1417 C C . LYS A 1 176 ? 16.662 9.074 -5.564 1.00 65.81 176 LYS A C 1
ATOM 1419 O O . LYS A 1 176 ? 15.637 8.469 -5.235 1.00 65.81 176 LYS A O 1
ATOM 1424 N N . ASP A 1 177 ? 16.665 10.145 -6.348 1.00 82.94 177 ASP A N 1
ATOM 1425 C CA . ASP A 1 177 ? 15.484 10.633 -7.049 1.00 82.94 177 ASP A CA 1
ATOM 1426 C C . ASP A 1 177 ? 15.176 9.750 -8.264 1.00 82.94 177 ASP A C 1
ATOM 1428 O O . ASP A 1 177 ? 16.011 8.988 -8.764 1.00 82.94 177 ASP A O 1
ATOM 1432 N N . LEU A 1 178 ? 13.934 9.804 -8.722 1.00 89.00 178 LEU A N 1
ATOM 1433 C CA . LEU A 1 178 ? 13.395 8.980 -9.794 1.00 89.00 178 LEU A CA 1
ATOM 1434 C C . LEU A 1 178 ? 12.972 9.894 -10.938 1.00 89.00 178 LEU A C 1
ATOM 1436 O O . LEU A 1 178 ? 12.267 10.866 -10.710 1.00 89.00 178 LEU A O 1
ATOM 1440 N N . ARG A 1 179 ? 13.344 9.587 -12.177 1.00 87.81 179 ARG A N 1
ATOM 1441 C CA . ARG A 1 179 ? 12.744 10.228 -13.352 1.00 87.81 179 ARG A CA 1
ATOM 1442 C C . ARG A 1 179 ? 11.600 9.363 -13.833 1.00 87.81 179 ARG A C 1
ATOM 1444 O O . ARG A 1 179 ? 11.815 8.172 -14.034 1.00 87.81 179 ARG A O 1
ATOM 1451 N N . LEU A 1 180 ? 10.425 9.940 -14.063 1.00 88.00 180 LEU A N 1
ATOM 1452 C CA . LEU A 1 180 ? 9.361 9.220 -14.757 1.00 88.00 180 LEU A CA 1
ATOM 1453 C C . LEU A 1 180 ? 9.745 9.006 -16.231 1.00 88.00 180 LEU A C 1
ATOM 1455 O O . LEU A 1 180 ? 10.101 9.959 -16.924 1.00 88.00 180 LEU A O 1
ATOM 1459 N N . ASN A 1 181 ? 9.659 7.762 -16.710 1.00 85.25 181 ASN A N 1
ATOM 1460 C CA . ASN A 1 181 ? 9.907 7.419 -18.112 1.00 85.25 181 ASN A CA 1
ATOM 1461 C C . ASN A 1 181 ? 8.609 7.135 -18.862 1.00 85.25 181 ASN A C 1
ATOM 1463 O O . ASN A 1 181 ? 8.391 7.715 -19.921 1.00 85.25 181 ASN A O 1
ATOM 1467 N N . ARG A 1 182 ? 7.786 6.211 -18.349 1.00 84.31 182 ARG A N 1
ATOM 1468 C CA . ARG A 1 182 ? 6.543 5.749 -18.990 1.00 84.31 182 ARG A CA 1
ATOM 1469 C C . ARG A 1 182 ? 5.545 5.221 -17.960 1.00 84.31 182 ARG A C 1
ATOM 1471 O O . ARG A 1 182 ? 5.941 4.821 -16.862 1.00 84.31 182 ARG A O 1
ATOM 1478 N N . VAL A 1 183 ? 4.269 5.185 -18.343 1.00 87.25 183 VAL A N 1
ATOM 1479 C CA . VAL A 1 183 ? 3.170 4.598 -17.565 1.00 87.25 183 VAL A CA 1
ATOM 1480 C C . VAL A 1 183 ? 2.343 3.676 -18.455 1.00 87.25 183 VAL A C 1
ATOM 1482 O O . VAL A 1 183 ? 1.877 4.104 -19.500 1.00 87.25 183 VAL A O 1
ATOM 1485 N N . TYR A 1 184 ? 2.126 2.440 -18.012 1.00 86.38 184 TYR A N 1
ATOM 1486 C CA . TYR A 1 184 ? 1.337 1.419 -18.704 1.00 86.38 184 TYR A CA 1
ATOM 1487 C C . TYR A 1 184 ? 0.021 1.209 -17.954 1.00 86.38 184 TYR A C 1
ATOM 1489 O O . TYR A 1 184 ? 0.050 0.869 -16.773 1.00 86.38 184 TYR A O 1
ATOM 1497 N N . LYS A 1 185 ? -1.130 1.414 -18.600 1.00 82.75 185 LYS A N 1
ATOM 1498 C CA . LYS A 1 185 ? -2.449 1.407 -17.928 1.00 82.75 185 LYS A CA 1
ATOM 1499 C C . LYS A 1 185 ? -3.040 0.012 -17.705 1.00 82.75 185 LYS A C 1
ATOM 1501 O O . LYS A 1 185 ? -4.036 -0.111 -17.006 1.00 82.75 185 LYS A O 1
ATOM 1506 N N . LEU A 1 186 ? -2.472 -1.040 -18.299 1.00 77.44 186 LEU A N 1
ATOM 1507 C CA . LEU A 1 186 ? -2.919 -2.429 -18.126 1.00 77.44 186 LEU A CA 1
ATOM 1508 C C . LEU A 1 186 ? -4.420 -2.660 -18.403 1.00 77.44 186 LEU A C 1
ATOM 1510 O O . LEU A 1 186 ? -4.999 -3.637 -17.925 1.00 77.44 186 LEU A O 1
ATOM 1514 N N . SER A 1 187 ? -5.077 -1.788 -19.169 1.00 71.31 187 SER A N 1
ATOM 1515 C CA . SER A 1 187 ? -6.533 -1.807 -19.373 1.00 71.31 187 SER A CA 1
ATOM 1516 C C . SER A 1 187 ? -6.978 -2.722 -20.517 1.00 71.31 187 SER A C 1
ATOM 1518 O O . SER A 1 187 ? -8.165 -2.825 -20.801 1.00 71.31 187 SER A O 1
ATOM 1520 N N . THR A 1 188 ? -6.036 -3.366 -21.207 1.00 66.12 188 THR A N 1
ATOM 1521 C CA . THR A 1 188 ? -6.288 -4.019 -22.499 1.00 66.12 188 THR A CA 1
ATOM 1522 C C . THR A 1 188 ? -6.536 -5.520 -22.447 1.00 66.12 188 THR A C 1
ATOM 1524 O O . THR A 1 188 ? -7.105 -6.059 -23.393 1.00 66.12 188 THR A O 1
ATOM 1527 N N . ARG A 1 189 ? -6.109 -6.227 -21.395 1.00 68.31 189 ARG A N 1
ATOM 1528 C CA . ARG A 1 189 ? -6.215 -7.699 -21.310 1.00 68.31 189 ARG A CA 1
ATOM 1529 C C . ARG A 1 189 ? -6.546 -8.158 -19.907 1.00 68.31 189 ARG A C 1
ATOM 1531 O O . ARG A 1 189 ? -6.038 -7.571 -18.973 1.00 68.31 189 ARG A O 1
ATOM 1538 N N . VAL A 1 190 ? -7.287 -9.251 -19.741 1.00 68.19 190 VAL A N 1
ATOM 1539 C CA . VAL A 1 190 ? -7.586 -9.820 -18.411 1.00 68.19 190 VAL A CA 1
ATOM 1540 C C . VAL A 1 190 ? -6.300 -10.299 -17.719 1.00 68.19 190 VAL A C 1
ATOM 1542 O O . VAL A 1 190 ? -5.977 -9.819 -16.635 1.00 68.19 190 VAL A O 1
ATOM 1545 N N . THR A 1 191 ? -5.489 -11.114 -18.404 1.00 77.31 191 THR A N 1
ATOM 1546 C CA . THR A 1 191 ? -4.185 -11.612 -17.925 1.00 77.31 191 THR A CA 1
ATOM 1547 C C . THR A 1 191 ? -3.036 -11.109 -18.815 1.00 77.31 191 THR A C 1
ATOM 1549 O O . THR A 1 191 ? -2.656 -11.771 -19.787 1.00 77.31 191 THR A O 1
ATOM 1552 N N . PRO A 1 192 ? -2.512 -9.897 -18.574 1.00 83.25 192 PRO A N 1
ATOM 1553 C CA . PRO A 1 192 ? -1.478 -9.310 -19.414 1.00 83.25 192 PRO A CA 1
ATOM 1554 C C . PRO A 1 192 ? -0.070 -9.818 -19.086 1.00 83.25 192 PRO A C 1
ATOM 1556 O O . PRO A 1 192 ? 0.823 -9.557 -19.889 1.00 83.25 192 PRO A O 1
ATOM 1559 N N . ALA A 1 193 ? 0.149 -10.504 -17.955 1.00 89.75 193 ALA A N 1
ATOM 1560 C CA . ALA A 1 193 ? 1.476 -10.921 -17.506 1.00 89.75 193 ALA A CA 1
ATOM 1561 C C . ALA A 1 193 ? 1.692 -12.442 -17.553 1.00 89.75 193 ALA A C 1
ATOM 1563 O O . ALA A 1 193 ? 0.834 -13.221 -17.147 1.00 89.75 193 ALA A O 1
ATOM 1564 N N . GLU A 1 194 ? 2.877 -12.860 -17.989 1.00 92.50 194 GLU A N 1
ATOM 1565 C CA . GLU A 1 194 ? 3.287 -14.263 -18.083 1.00 92.50 194 GLU A CA 1
ATOM 1566 C C . GLU A 1 194 ? 4.779 -14.406 -17.755 1.00 92.50 194 GLU A C 1
ATOM 1568 O O . GLU A 1 194 ? 5.586 -13.551 -18.122 1.00 92.50 194 GLU A O 1
ATOM 1573 N N . VAL A 1 195 ? 5.158 -15.487 -17.070 1.00 93.31 195 VAL A N 1
ATOM 1574 C CA . VAL A 1 195 ? 6.569 -15.843 -16.866 1.00 93.31 195 VAL A CA 1
ATOM 1575 C C . VAL A 1 195 ? 6.991 -16.774 -17.996 1.00 93.31 195 VAL A C 1
ATOM 1577 O O . VAL A 1 195 ? 6.450 -17.865 -18.142 1.00 93.31 195 VAL A O 1
ATOM 1580 N N . THR A 1 196 ? 7.947 -16.328 -18.801 1.00 90.50 196 THR A N 1
ATOM 1581 C CA . THR A 1 196 ? 8.470 -17.087 -19.946 1.00 90.50 196 THR A CA 1
ATOM 1582 C C . THR A 1 196 ? 9.376 -18.242 -19.505 1.00 90.50 196 THR A C 1
ATOM 1584 O O . THR A 1 196 ? 9.833 -18.288 -18.361 1.00 90.50 196 THR A O 1
ATOM 1587 N N . CYS A 1 197 ? 9.694 -19.156 -20.429 1.00 86.00 197 CYS A N 1
ATOM 1588 C CA . CYS A 1 197 ? 10.640 -20.255 -20.193 1.00 86.00 197 CYS A CA 1
ATOM 1589 C C . CYS A 1 197 ? 12.047 -19.774 -19.798 1.00 86.00 197 CYS A C 1
ATOM 1591 O O . CYS A 1 197 ? 12.730 -20.446 -19.030 1.00 86.00 197 CYS A O 1
ATOM 1593 N N . ASP A 1 198 ? 12.442 -18.583 -20.254 1.00 86.62 198 ASP A N 1
ATOM 1594 C CA . ASP A 1 198 ? 13.733 -17.961 -19.939 1.00 86.62 198 ASP A CA 1
ATOM 1595 C C . ASP A 1 198 ? 13.733 -17.220 -18.592 1.00 86.62 198 ASP A C 1
ATOM 1597 O O . ASP A 1 198 ? 14.671 -16.478 -18.281 1.00 86.62 198 ASP A O 1
ATOM 1601 N N . ASN A 1 199 ? 12.682 -17.423 -17.785 1.00 89.25 199 ASN A N 1
ATOM 1602 C CA . ASN A 1 199 ? 12.440 -16.754 -16.510 1.00 89.25 199 ASN A CA 1
ATOM 1603 C C . ASN A 1 199 ? 12.324 -15.227 -16.624 1.00 89.25 199 ASN A C 1
ATOM 1605 O O . ASN A 1 199 ? 12.547 -14.525 -15.641 1.00 89.25 199 ASN A O 1
ATOM 1609 N N . ASP A 1 200 ? 11.951 -14.706 -17.793 1.00 90.31 200 ASP A N 1
ATOM 1610 C CA . ASP A 1 200 ? 11.648 -13.289 -17.980 1.00 90.31 200 ASP A CA 1
ATOM 1611 C C . ASP A 1 200 ? 10.138 -13.045 -17.811 1.00 90.31 200 ASP A C 1
ATOM 1613 O O . ASP A 1 200 ? 9.306 -13.858 -18.229 1.00 90.31 200 ASP A O 1
ATOM 1617 N N . LEU A 1 201 ? 9.774 -11.909 -17.218 1.00 92.88 201 LEU A N 1
ATOM 1618 C CA . LEU A 1 201 ? 8.395 -11.447 -17.093 1.00 92.88 201 LEU A CA 1
ATOM 1619 C C . LEU A 1 201 ? 7.969 -10.750 -18.387 1.00 92.88 201 LEU A C 1
ATOM 1621 O O . LEU A 1 201 ? 8.484 -9.683 -18.732 1.00 92.88 201 LEU A O 1
ATOM 1625 N N . ARG A 1 202 ? 7.002 -11.337 -19.083 1.00 91.44 202 ARG A N 1
ATOM 1626 C CA . ARG A 1 202 ? 6.376 -10.774 -20.275 1.00 91.44 202 ARG A CA 1
ATOM 1627 C C . ARG A 1 202 ? 5.086 -10.061 -19.888 1.00 91.44 202 ARG A C 1
ATOM 1629 O O . ARG A 1 202 ? 4.219 -10.678 -19.283 1.00 91.44 202 ARG A O 1
ATOM 1636 N N . ILE A 1 203 ? 4.940 -8.791 -20.262 1.00 90.12 203 ILE A N 1
ATOM 1637 C CA . ILE A 1 203 ? 3.727 -7.994 -20.019 1.00 90.12 203 ILE A CA 1
ATOM 1638 C C . ILE A 1 203 ? 3.222 -7.437 -21.346 1.00 90.12 203 ILE A C 1
ATOM 1640 O O . ILE A 1 203 ? 3.995 -6.862 -22.111 1.00 90.12 203 ILE A O 1
ATOM 1644 N N . VAL A 1 204 ? 1.931 -7.596 -21.623 1.00 84.88 204 VAL A N 1
ATOM 1645 C CA . VAL A 1 204 ? 1.280 -7.071 -22.827 1.00 84.88 204 VAL A CA 1
ATOM 1646 C C . VAL A 1 204 ? 0.326 -5.941 -22.462 1.00 84.88 204 VAL A C 1
ATOM 1648 O O . VAL A 1 204 ? -0.605 -6.147 -21.688 1.00 84.88 204 VAL A O 1
ATOM 1651 N N . ASP A 1 205 ? 0.534 -4.775 -23.064 1.00 82.50 205 ASP A N 1
ATOM 1652 C CA . ASP A 1 205 ? -0.307 -3.587 -22.924 1.00 82.50 205 ASP A CA 1
ATOM 1653 C C . ASP A 1 205 ? -0.791 -3.085 -24.303 1.00 82.50 205 ASP A C 1
ATOM 1655 O O . ASP A 1 205 ? -0.371 -3.597 -25.343 1.00 82.50 205 ASP A O 1
ATOM 1659 N N . SER A 1 206 ? -1.676 -2.080 -24.325 1.00 74.00 206 SER A N 1
ATOM 1660 C CA . SER A 1 206 ? -2.091 -1.357 -25.542 1.00 74.00 206 SER A CA 1
ATOM 1661 C C . SER A 1 206 ? -0.917 -0.803 -26.335 1.00 74.00 206 SER A C 1
ATOM 1663 O O . SER A 1 206 ? -0.940 -0.821 -27.563 1.00 74.00 206 SER A O 1
ATOM 1665 N N . GLU A 1 207 ? 0.080 -0.272 -25.630 1.00 70.25 207 GLU A N 1
ATOM 1666 C CA . GLU A 1 207 ? 1.189 0.454 -26.248 1.00 70.25 207 GLU A CA 1
ATOM 1667 C C . GLU A 1 207 ? 2.302 -0.484 -26.738 1.00 70.25 207 GLU A C 1
ATOM 1669 O O . GLU A 1 207 ? 3.116 -0.102 -27.582 1.00 70.25 207 GLU A O 1
ATOM 1674 N N . GLY A 1 208 ? 2.344 -1.729 -26.248 1.00 76.94 208 GLY A N 1
ATOM 1675 C CA . GLY A 1 208 ? 3.384 -2.674 -26.633 1.00 76.94 208 GLY A CA 1
ATOM 1676 C C . GLY A 1 208 ? 3.533 -3.900 -25.737 1.00 76.94 208 GLY A C 1
ATOM 1677 O O . GLY A 1 208 ? 2.741 -4.159 -24.832 1.00 76.94 208 GLY A O 1
ATOM 1678 N N . VAL A 1 209 ? 4.597 -4.663 -26.001 1.00 84.56 209 VAL A N 1
ATOM 1679 C CA . VAL A 1 209 ? 5.000 -5.826 -25.193 1.00 84.56 209 VAL A CA 1
ATOM 1680 C C . VAL A 1 209 ? 6.330 -5.542 -24.505 1.00 84.56 209 VAL A C 1
ATOM 1682 O O . VAL A 1 209 ? 7.302 -5.144 -25.154 1.00 84.56 209 VAL A O 1
ATOM 1685 N N . LEU A 1 210 ? 6.365 -5.784 -23.198 1.00 87.56 210 LEU A N 1
ATOM 1686 C CA . LEU A 1 210 ? 7.514 -5.624 -22.315 1.00 87.56 210 LEU A CA 1
ATOM 1687 C C . LEU A 1 210 ? 8.082 -6.995 -21.953 1.00 87.56 210 LEU A C 1
ATOM 1689 O O . LEU A 1 210 ? 7.331 -7.878 -21.545 1.00 87.56 210 LEU A O 1
ATOM 1693 N N . TYR A 1 211 ? 9.400 -7.142 -22.036 1.00 89.25 211 TYR A N 1
ATOM 1694 C CA . TYR A 1 211 ? 10.136 -8.277 -21.482 1.00 89.25 211 TYR A CA 1
ATOM 1695 C C . TYR A 1 211 ? 11.089 -7.773 -20.403 1.00 89.25 211 TYR A C 1
ATOM 1697 O O . TYR A 1 211 ? 12.001 -6.985 -20.680 1.00 89.25 211 TYR A O 1
ATOM 1705 N N . LEU A 1 212 ? 10.854 -8.205 -19.169 1.00 91.00 212 LEU A N 1
ATOM 1706 C CA . LEU A 1 212 ? 11.546 -7.752 -17.971 1.00 91.00 212 LEU A CA 1
ATOM 1707 C C . LEU A 1 212 ? 12.333 -8.910 -17.355 1.00 91.00 212 LEU A C 1
ATOM 1709 O O . LEU A 1 212 ? 11.772 -9.959 -17.053 1.00 91.00 212 LEU A O 1
ATOM 1713 N N . LYS A 1 213 ? 13.630 -8.702 -17.127 1.00 91.00 213 LYS A N 1
ATOM 1714 C CA . LYS A 1 213 ? 14.525 -9.676 -16.491 1.00 91.00 213 LYS A CA 1
ATOM 1715 C C . LYS A 1 213 ? 14.958 -9.190 -15.113 1.00 91.00 213 LYS A C 1
ATOM 1717 O O . LYS A 1 213 ? 15.267 -8.011 -14.936 1.00 91.00 213 LYS A O 1
ATOM 1722 N N . GLY A 1 214 ? 15.024 -10.089 -14.141 1.00 90.25 214 GLY A N 1
ATOM 1723 C CA . GLY A 1 214 ? 15.381 -9.768 -12.762 1.00 90.25 214 GLY A CA 1
ATOM 1724 C C . GLY A 1 214 ? 15.321 -10.994 -11.865 1.00 90.25 214 GLY A C 1
ATOM 1725 O O . GLY A 1 214 ? 15.483 -12.116 -12.340 1.00 90.25 214 GLY A O 1
ATOM 1726 N N . ASP A 1 215 ? 15.099 -10.767 -10.574 1.00 93.50 215 ASP A N 1
ATOM 1727 C CA . ASP A 1 215 ? 14.939 -11.851 -9.612 1.00 93.50 215 ASP A CA 1
ATOM 1728 C C . ASP A 1 215 ? 13.659 -12.659 -9.884 1.00 93.50 215 ASP A C 1
ATOM 1730 O O . ASP A 1 215 ? 12.582 -12.097 -10.101 1.00 93.50 215 ASP A O 1
ATOM 1734 N N . LEU A 1 216 ? 13.770 -13.990 -9.853 1.00 91.81 216 LEU A N 1
ATOM 1735 C CA . LEU A 1 216 ? 12.658 -14.885 -10.179 1.00 91.81 216 LEU A CA 1
ATOM 1736 C C . LEU A 1 216 ? 11.512 -14.782 -9.162 1.00 91.81 216 LEU A C 1
ATOM 1738 O O . LEU A 1 216 ? 10.347 -14.960 -9.527 1.00 91.81 216 LEU A O 1
ATOM 1742 N N . THR A 1 217 ? 11.814 -14.493 -7.891 1.00 93.62 217 THR A N 1
ATOM 1743 C CA . THR A 1 217 ? 10.772 -14.345 -6.868 1.00 93.62 217 THR A CA 1
ATOM 1744 C C . THR A 1 217 ? 9.954 -13.083 -7.112 1.00 93.62 217 THR A C 1
ATOM 1746 O O . THR A 1 217 ? 8.724 -13.139 -7.051 1.00 93.62 217 THR A O 1
ATOM 1749 N N . ASP A 1 218 ? 10.611 -11.981 -7.480 1.00 94.12 218 ASP A N 1
ATOM 1750 C CA . ASP A 1 218 ? 9.940 -10.741 -7.864 1.00 94.12 218 ASP A CA 1
ATOM 1751 C C . ASP A 1 218 ? 9.129 -10.927 -9.148 1.00 94.12 218 ASP A C 1
ATOM 1753 O O . ASP A 1 218 ? 7.971 -10.520 -9.197 1.00 94.12 218 ASP A O 1
ATOM 1757 N N . ILE A 1 219 ? 9.678 -11.608 -10.155 1.00 94.31 219 ILE A N 1
ATOM 1758 C CA . ILE A 1 219 ? 8.979 -11.901 -11.417 1.00 94.31 219 ILE A CA 1
ATOM 1759 C C . ILE A 1 219 ? 7.680 -12.673 -11.178 1.00 94.31 219 ILE A C 1
ATOM 1761 O O . ILE A 1 219 ? 6.628 -12.279 -11.684 1.00 94.31 219 ILE A O 1
ATOM 1765 N N . ARG A 1 220 ? 7.724 -13.740 -10.371 1.00 93.94 220 ARG A N 1
ATOM 1766 C CA . ARG A 1 220 ? 6.533 -14.543 -10.050 1.00 93.94 220 ARG A CA 1
ATOM 1767 C C . ARG A 1 220 ? 5.495 -13.739 -9.271 1.00 93.94 220 ARG A C 1
ATOM 1769 O O . ARG A 1 220 ? 4.312 -13.807 -9.597 1.00 93.94 220 ARG A O 1
ATOM 1776 N N . LYS A 1 221 ? 5.931 -12.951 -8.280 1.00 94.50 221 LYS A N 1
ATOM 1777 C CA . LYS A 1 221 ? 5.044 -12.062 -7.510 1.00 94.50 221 LYS A CA 1
ATOM 1778 C C . LYS A 1 221 ? 4.371 -11.029 -8.408 1.00 94.50 221 LYS A C 1
ATOM 1780 O O . LYS A 1 221 ? 3.168 -10.827 -8.303 1.00 94.50 221 LYS A O 1
ATOM 1785 N N . TRP A 1 222 ? 5.130 -10.407 -9.306 1.00 95.00 222 TRP A N 1
ATOM 1786 C CA . TRP A 1 222 ? 4.605 -9.423 -10.248 1.00 95.00 222 TRP A CA 1
ATOM 1787 C C . TRP A 1 222 ? 3.620 -10.042 -11.238 1.00 95.00 222 TRP A C 1
ATOM 1789 O O . TRP A 1 222 ? 2.555 -9.470 -11.441 1.00 95.00 222 TRP A O 1
ATOM 1799 N N . ALA A 1 223 ? 3.922 -11.209 -11.815 1.00 93.12 223 ALA A N 1
ATOM 1800 C CA . ALA A 1 223 ? 2.996 -11.897 -12.717 1.00 93.12 223 ALA A CA 1
ATOM 1801 C C . ALA A 1 223 ? 1.654 -12.204 -12.034 1.00 93.12 223 ALA A C 1
ATOM 1803 O O . ALA A 1 223 ? 0.595 -11.935 -12.599 1.00 93.12 223 ALA A O 1
ATOM 1804 N N . HIS A 1 224 ? 1.708 -12.716 -10.801 1.00 92.75 224 HIS A N 1
ATOM 1805 C CA . HIS A 1 224 ? 0.522 -13.002 -9.998 1.00 92.75 224 HIS A CA 1
ATOM 1806 C C . HIS A 1 224 ? -0.290 -11.733 -9.699 1.00 92.75 224 HIS A C 1
ATOM 1808 O O . HIS A 1 224 ? -1.474 -11.671 -10.015 1.00 92.75 224 HIS A O 1
ATOM 1814 N N . GLU A 1 225 ? 0.355 -10.694 -9.162 1.00 92.38 225 GLU A N 1
ATOM 1815 C CA . GLU A 1 225 ? -0.326 -9.454 -8.770 1.00 92.38 225 GLU A CA 1
ATOM 1816 C C . GLU A 1 225 ? -0.912 -8.703 -9.975 1.00 92.38 225 GLU A C 1
ATOM 1818 O O . GLU A 1 225 ? -2.002 -8.144 -9.890 1.00 92.38 225 GLU A O 1
ATOM 1823 N N . ILE A 1 226 ? -0.220 -8.709 -11.120 1.00 90.88 226 ILE A N 1
ATOM 1824 C CA . ILE A 1 226 ? -0.730 -8.096 -12.351 1.00 90.88 226 ILE A CA 1
ATOM 1825 C C . ILE A 1 226 ? -1.983 -8.830 -12.840 1.00 90.88 226 ILE A C 1
ATOM 1827 O O . ILE A 1 226 ? -2.954 -8.184 -13.233 1.00 90.88 226 ILE A O 1
ATOM 1831 N N . ASN A 1 227 ? -1.987 -10.162 -12.842 1.00 89.75 227 ASN A N 1
ATOM 1832 C CA . ASN A 1 227 ? -3.127 -10.925 -13.352 1.00 89.75 227 ASN A CA 1
ATOM 1833 C C . ASN A 1 227 ? -4.337 -10.863 -12.410 1.00 89.75 227 ASN A C 1
ATOM 1835 O O . ASN A 1 227 ? -5.461 -10.783 -12.896 1.00 89.75 227 ASN A O 1
ATOM 1839 N N . ASN A 1 228 ? -4.111 -10.760 -11.099 1.00 86.06 228 ASN A N 1
ATOM 1840 C CA . ASN A 1 228 ? -5.177 -10.678 -10.093 1.00 86.06 228 ASN A CA 1
ATOM 1841 C C . ASN A 1 228 ? -5.624 -9.240 -9.783 1.00 86.06 228 ASN A C 1
ATOM 1843 O O . ASN A 1 228 ? -6.397 -9.002 -8.858 1.00 86.06 228 ASN A O 1
A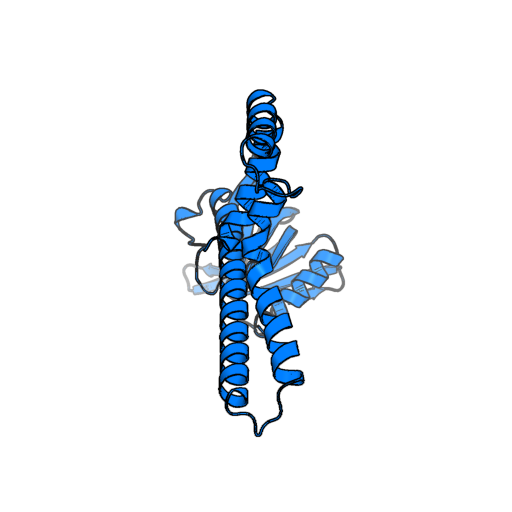TOM 1847 N N . ARG A 1 229 ? -5.175 -8.249 -10.563 1.00 77.62 229 ARG A N 1
ATOM 1848 C CA . ARG A 1 229 ? -5.501 -6.832 -10.323 1.00 77.62 229 ARG A CA 1
ATOM 1849 C C . ARG A 1 229 ? -6.992 -6.491 -10.436 1.00 77.62 229 ARG A C 1
ATOM 1851 O O . ARG A 1 229 ? -7.385 -5.425 -9.982 1.00 77.62 229 ARG A O 1
ATOM 1858 N N . LEU A 1 230 ? -7.790 -7.355 -11.070 1.00 70.69 230 LEU A N 1
ATOM 1859 C CA . LEU A 1 230 ? -9.239 -7.186 -11.241 1.00 70.69 230 LEU A CA 1
ATOM 1860 C C . LEU A 1 230 ? -10.061 -7.850 -10.124 1.00 70.69 230 LEU A C 1
ATOM 1862 O O . LEU A 1 230 ? -11.273 -7.675 -10.088 1.00 70.69 230 LEU A O 1
ATOM 1866 N N . GLU A 1 231 ? -9.426 -8.622 -9.239 1.00 63.41 231 GLU A N 1
ATOM 1867 C CA . GLU A 1 231 ? -10.109 -9.427 -8.216 1.00 63.41 231 GLU A CA 1
ATOM 1868 C C . GLU A 1 231 ? -10.282 -8.698 -6.869 1.00 63.41 231 GLU A C 1
ATOM 1870 O O . GLU A 1 231 ? -10.752 -9.304 -5.907 1.00 63.41 231 GLU A O 1
ATOM 1875 N N . GLY A 1 232 ? -9.906 -7.416 -6.772 1.00 50.81 232 GLY A N 1
ATOM 1876 C CA . GLY A 1 232 ? -9.863 -6.667 -5.508 1.00 50.81 232 GLY A CA 1
ATOM 1877 C C . GLY A 1 232 ? -10.439 -5.265 -5.568 1.00 50.81 232 GLY A C 1
ATOM 1878 O O . GLY A 1 232 ? -10.247 -4.587 -6.600 1.00 50.81 232 GLY A O 1
#

Secondary structure (DSSP, 8-state):
-HHHHHHHHHHHHHHHHTSHHHHHHHHHHHHSSTT--S--HHHHHHHHHHHHHHHHHHHHHHHHTS-TTSTTHHHHHHHHHHHHHHHHHHHHHHHHHHHHHHHHHHHHHEETGGGS----TT--EEEEEEEEEEEEEEEEE-TTS-EEEEEE-SS-EEEEEEESS-EEEEEEPGGG-EEEEEEE---S-SS-EEE-TTS-EEEE-SSEEEEEES-HHHHHHHHHHHHGGG--

Organism: NCBI:txid1052879

pLDDT: mean 82.12, std 10.86, range [50.81, 95.69]

InterPro domains:
  IPR000219 Dbl homology domain [PF00621] (2-91)
  IPR000219 Dbl homology domain [PS50010] (1-93)
  IPR035899 Dbl homology (DH) domain superfamily [G3DSA:1.20.900.10] (1-112)
  IPR035899 Dbl homology (DH) domain superfamily [SSF48065] (2-112)
  IPR051092 FYVE, RhoGEF and PH domain-containing [PTHR12673] (2-186)

Radius of gyration: 26.37 Å; chains: 1; bounding box: 57×39×86 Å